Protein 6GKW (pdb70)

Nearest PDB structures (foldseek):
  6gkw-assembly1_A  TM=1.003E+00  e=3.817E-73  Clostridioides difficile 630
  8v3z-assembly1_P  TM=8.500E-01  e=8.930E-53  Clostridioides difficile
  8v40-assembly1_F  TM=8.819E-01  e=2.150E-49  Clostridioides difficile
  3lml-assembly1_A  TM=7.662E-01  e=1.772E-20  Listeria innocua
  3hxl-assembly1_A  TM=7.916E-01  e=9.534E-19  Desulfitobacterium hafniense Y51

Organism: Clostridioides difficile (strain 630) (NCBI:txid272563)

B-factor: mean 56.47, std 21.88, range [20.28, 191.67]

Secondary structure (DSSP, 8-state):
--HHHHHHHHHHHHHHHHHHHS-EE--EE-SSS-EEEEESSGGGS-TTS-HHHHHHHHHH---SS--SEEEEEEE-TT--HHHHHHHHTTS--SEE-----HHHHHHHHHHHHHIIIII----EEEEES----STTEEEE---SEEETTEEE-HHHHHHHHHHHHHTS-TT---TT-B-TTEEE----HHHHHHHHHTTEE-EEEETTEEEES--B-S-----SSS----BHHHHHHHHHHHHHHHHHIIIIITTTS---HHHHHHHHHHHHHHHHHHHHTTSB-S--EEEE-HHHHHHHHHHTT------HHHHHHS--TT--EEEEEE-BTT---EEEEEE-

Structure (mmCIF, N/CA/C/O backbone):
data_6GKW
#
_entry.id   6GKW
#
_cell.length_a   75.935
_cell.length_b   47.878
_cell.length_c   112.500
_cell.angle_alpha   90.000
_cell.angle_beta   92.250
_cell.angle_gamma   90.000
#
_symmetry.space_group_name_H-M   'C 1 2 1'
#
loop_
_entity.id
_entity.type
_entity.pdbx_description
1 polymer 'Putative phage XkdK-like protein'
2 water water
#
loop_
_atom_site.group_PDB
_atom_site.id
_atom_site.type_symbol
_atom_site.label_atom_id
_atom_site.label_alt_id
_atom_site.label_comp_id
_atom_site.label_asym_id
_atom_site.label_entity_id
_atom_site.label_seq_id
_atom_site.pdbx_PDB_ins_code
_atom_site.Cartn_x
_atom_site.Cartn_y
_atom_site.Cartn_z
_atom_site.occupancy
_atom_site.B_iso_or_equiv
_atom_site.auth_seq_id
_atom_site.auth_comp_id
_atom_site.auth_asym_id
_atom_site.auth_atom_id
_atom_site.pdbx_PDB_model_num
ATOM 1 N N . GLY A 1 6 ? 31.771 4.085 8.480 1.00 60.73 4 GLY A N 1
ATOM 2 C CA . GLY A 1 6 ? 30.846 5.190 8.646 1.00 55.20 4 GLY A CA 1
ATOM 3 C C . GLY A 1 6 ? 30.803 5.727 10.062 1.00 51.74 4 GLY A C 1
ATOM 4 O O . GLY A 1 6 ? 31.642 6.539 10.453 1.00 56.13 4 GLY A O 1
ATOM 7 N N . LEU A 1 7 ? 29.813 5.270 10.827 1.00 44.43 5 LEU A N 1
ATOM 8 C CA . LEU A 1 7 ? 29.637 5.650 12.229 1.00 42.45 5 LEU A CA 1
ATOM 9 C C . LEU A 1 7 ? 29.577 4.371 13.052 1.00 42.42 5 LEU A C 1
ATOM 10 O O . LEU A 1 7 ? 28.494 3.928 13.459 1.00 38.94 5 LEU A O 1
ATOM 26 N N . PRO A 1 8 ? 30.729 3.749 13.318 1.00 43.42 6 PRO A N 1
ATOM 27 C CA . PRO A 1 8 ? 30.698 2.423 13.966 1.00 43.76 6 PRO A CA 1
ATOM 28 C C . PRO A 1 8 ? 30.014 2.412 15.323 1.00 42.12 6 PRO A C 1
ATOM 29 O O . PRO A 1 8 ? 29.232 1.493 15.606 1.00 42.34 6 PRO A O 1
ATOM 40 N N . SER A 1 9 ? 30.288 3.404 16.177 1.00 42.02 7 SER A N 1
ATOM 41 C CA . SER A 1 9 ? 29.705 3.410 17.515 1.00 45.14 7 SER A CA 1
ATOM 42 C C . SER A 1 9 ? 28.185 3.482 17.466 1.00 40.23 7 SER A C 1
ATOM 43 O O . SER A 1 9 ? 27.505 2.921 18.333 1.00 36.76 7 SER A O 1
ATOM 51 N N . ILE A 1 10 ? 27.633 4.169 16.470 1.00 35.72 8 ILE A N 1
ATOM 52 C CA . ILE A 1 10 ? 26.185 4.277 16.367 1.00 34.19 8 ILE A CA 1
ATOM 53 C C . ILE A 1 10 ? 25.584 2.979 15.844 1.00 29.46 8 ILE A C 1
ATOM 54 O O . ILE A 1 10 ? 24.534 2.537 16.322 1.00 26.40 8 ILE A O 1
ATOM 70 N N . ASN A 1 11 ? 26.244 2.327 14.884 1.00 30.62 9 ASN A N 1
ATOM 71 C CA . ASN A 1 11 ? 25.735 1.052 14.390 1.00 33.05 9 ASN A CA 1
ATOM 72 C C . ASN A 1 11 ? 25.744 -0.010 15.481 1.00 30.50 9 ASN A C 1
ATOM 73 O O . ASN A 1 11 ? 24.823 -0.831 15.565 1.00 29.25 9 ASN A O 1
ATOM 84 N N . ILE A 1 12 ? 26.788 -0.030 16.311 1.00 32.44 10 ILE A N 1
ATOM 85 C CA . ILE A 1 12 ? 26.827 -0.986 17.413 1.00 34.82 10 ILE A CA 1
ATOM 86 C C . ILE A 1 12 ? 25.641 -0.761 18.341 1.00 34.29 10 ILE A C 1
ATOM 87 O O . ILE A 1 12 ? 24.956 -1.709 18.740 1.00 37.94 10 ILE A O 1
ATOM 103 N N . SER A 1 13 ? 25.364 0.499 18.680 1.00 32.51 11 SER A N 1
ATOM 104 C CA . SER A 1 13 ? 24.287 0.783 19.621 1.00 35.59 11 SER A CA 1
ATOM 105 C C . SER A 1 13 ? 22.930 0.388 19.053 1.00 32.87 11 SER A C 1
ATOM 106 O O . SER A 1 13 ? 22.108 -0.203 19.764 1.00 30.30 11 SER A O 1
ATOM 114 N N . PHE A 1 14 ? 22.671 0.698 17.776 1.00 29.09 12 PHE A N 1
ATOM 115 C CA . PHE A 1 14 ? 21.394 0.314 17.177 1.00 32.06 12 PHE A CA 1
ATOM 116 C C . PHE A 1 14 ? 21.271 -1.203 17.075 1.00 35.36 12 PHE A C 1
ATOM 117 O O . PHE A 1 14 ? 20.180 -1.757 17.256 1.00 33.20 12 PHE A O 1
ATOM 134 N N . LYS A 1 15 ? 22.380 -1.895 16.794 1.00 35.66 13 LYS A N 1
ATOM 135 C CA . LYS A 1 15 ? 22.344 -3.353 16.722 1.00 40.83 13 LYS A CA 1
ATOM 136 C C . LYS A 1 15 ? 21.961 -3.962 18.065 1.00 44.92 13 LYS A C 1
ATOM 137 O O . LYS A 1 15 ? 21.206 -4.941 18.118 1.00 47.54 13 LYS A O 1
ATOM 156 N N . GLU A 1 16 ? 22.478 -3.403 19.162 1.00 45.87 14 GLU A N 1
ATOM 157 C CA . GLU A 1 16 ? 22.124 -3.906 20.485 1.00 44.80 14 GLU A CA 1
ATOM 158 C C . GLU A 1 16 ? 20.638 -3.710 20.762 1.00 40.24 14 GLU A C 1
ATOM 159 O O . GLU A 1 16 ? 19.950 -4.630 21.219 1.00 40.80 14 GLU A O 1
ATOM 171 N N . LEU A 1 17 ? 20.125 -2.508 20.487 1.00 33.48 15 LEU A N 1
ATOM 172 C CA . LEU A 1 17 ? 18.735 -2.201 20.805 1.00 34.11 15 LEU A CA 1
ATOM 173 C C . LEU A 1 17 ? 17.774 -3.047 19.980 1.00 37.06 15 LEU A C 1
ATOM 174 O O . LEU A 1 17 ? 16.761 -3.528 20.501 1.00 32.52 15 LEU A O 1
ATOM 190 N N . ALA A 1 18 ? 18.067 -3.233 18.690 1.00 39.78 16 ALA A N 1
ATOM 191 C CA . ALA A 1 18 ? 17.225 -4.088 17.863 1.00 41.39 16 ALA A CA 1
ATOM 192 C C . ALA A 1 18 ? 17.164 -5.505 18.416 1.00 42.88 16 ALA A C 1
ATOM 193 O O . ALA A 1 18 ? 16.124 -6.167 18.317 1.00 45.14 16 ALA A O 1
ATOM 200 N N . THR A 1 19 ? 18.260 -5.984 19.010 1.00 43.58 17 THR A N 1
ATOM 201 C CA . THR A 1 19 ? 18.302 -7.343 19.534 1.00 44.28 17 THR A CA 1
ATOM 202 C C . THR A 1 19 ? 17.410 -7.528 20.753 1.00 43.54 17 THR A C 1
ATOM 203 O O . THR A 1 19 ? 17.070 -8.668 21.087 1.00 46.26 17 THR A O 1
ATOM 214 N N . THR A 1 20 ? 17.010 -6.442 21.411 1.00 40.14 18 THR A N 1
ATOM 215 C CA . THR A 1 20 ? 16.251 -6.530 22.648 1.00 42.51 18 THR A CA 1
ATOM 216 C C . THR A 1 20 ? 14.892 -5.851 22.577 1.00 39.32 18 THR A C 1
ATOM 217 O O . THR A 1 20 ? 14.145 -5.888 23.564 1.00 40.15 18 THR A O 1
ATOM 228 N N . VAL A 1 21 ? 14.553 -5.225 21.451 1.00 35.57 19 VAL A N 1
ATOM 229 C CA . VAL A 1 21 ? 13.305 -4.474 21.375 1.00 34.45 19 VAL A CA 1
ATOM 230 C C . VAL A 1 21 ? 12.118 -5.392 21.641 1.00 32.60 19 VAL A C 1
ATOM 231 O O . VAL A 1 21 ? 11.147 -5.000 22.300 1.00 32.16 19 VAL A O 1
ATOM 244 N N . LYS A 1 22 ? 12.174 -6.627 21.139 1.00 32.19 20 LYS A N 1
ATOM 245 C CA . LYS A 1 22 ? 11.080 -7.560 21.377 1.00 39.85 20 LYS A CA 1
ATOM 246 C C . LYS A 1 22 ? 10.924 -7.838 22.866 1.00 39.07 20 LYS A C 1
ATOM 247 O O . LYS A 1 22 ? 9.822 -7.739 23.419 1.00 38.49 20 LYS A O 1
ATOM 266 N N . GLU A 1 23 ? 12.024 -8.187 23.535 1.00 40.82 21 GLU A N 1
ATOM 267 C CA . GLU A 1 23 ? 11.970 -8.454 24.967 1.00 40.02 21 GLU A CA 1
ATOM 268 C C . GLU A 1 23 ? 11.505 -7.224 25.737 1.00 38.41 21 GLU A C 1
ATOM 269 O O . GLU A 1 23 ? 10.623 -7.314 26.596 1.00 37.66 21 GLU A O 1
ATOM 273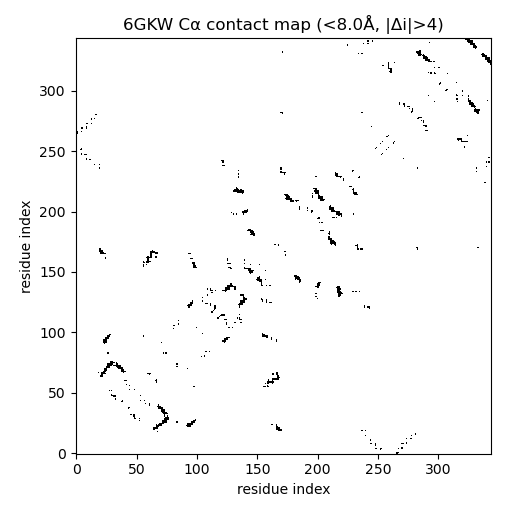 N N . ARG A 1 24 ? 12.085 -6.058 25.438 1.00 35.46 22 ARG A N 1
ATOM 274 C CA . ARG A 1 24 ? 11.725 -4.852 26.175 1.00 37.36 22 ARG A CA 1
ATOM 275 C C . ARG A 1 24 ? 10.270 -4.470 25.946 1.00 41.16 22 ARG A C 1
ATOM 276 O O . ARG A 1 24 ? 9.634 -3.889 26.835 1.00 45.41 22 ARG A O 1
ATOM 297 N N . SER A 1 25 ? 9.723 -4.792 24.771 1.00 40.45 23 SER A N 1
ATOM 298 C CA A SER A 1 25 ? 8.329 -4.457 24.495 0.51 45.78 23 SER A CA 1
ATOM 299 C CA B SER A 1 25 ? 8.329 -4.460 24.494 0.49 45.83 23 SER A CA 1
ATOM 300 C C . SER A 1 25 ? 7.383 -5.391 25.240 1.00 49.08 23 SER A C 1
ATOM 301 O O . SER A 1 25 ? 6.319 -4.965 25.706 1.00 61.74 23 SER A O 1
ATOM 314 N N . ALA A 1 26 ? 7.751 -6.668 25.366 1.00 44.58 24 ALA A N 1
ATOM 315 C CA . ALA A 1 26 ? 6.876 -7.632 26.024 1.00 42.11 24 ALA A CA 1
ATOM 316 C C . ALA A 1 26 ? 6.813 -7.441 27.535 1.00 42.19 24 ALA A C 1
ATOM 317 O O . ALA A 1 26 ? 5.879 -7.956 28.166 1.00 44.49 24 ALA A O 1
ATOM 324 N N . ARG A 1 27 ? 7.771 -6.709 28.124 1.00 43.85 25 ARG A N 1
ATOM 325 C CA . ARG A 1 27 ? 7.846 -6.584 29.581 1.00 48.82 25 ARG A CA 1
ATOM 326 C C . ARG A 1 27 ? 8.355 -5.183 29.917 1.00 45.59 25 ARG A C 1
ATOM 327 O O . ARG A 1 27 ? 9.568 -4.949 29.927 1.00 48.29 25 ARG A O 1
ATOM 348 N N . GLY A 1 28 ? 7.429 -4.275 30.228 1.00 44.29 26 GLY A N 1
ATOM 349 C CA . GLY A 1 28 ? 7.774 -2.893 30.477 1.00 40.28 26 GLY A CA 1
ATOM 350 C C . GLY A 1 28 ? 8.126 -2.618 31.927 1.00 41.58 26 GLY A C 1
ATOM 351 O O . GLY A 1 28 ? 8.093 -3.494 32.790 1.00 42.79 26 GLY A O 1
ATOM 355 N N . ILE A 1 29 ? 8.464 -1.355 32.186 1.00 45.02 27 ILE A N 1
ATOM 356 C CA . ILE A 1 29 ? 8.864 -0.895 33.511 1.00 45.64 27 ILE A CA 1
ATOM 357 C C . ILE A 1 29 ? 7.802 0.062 34.031 1.00 45.66 27 ILE A C 1
ATOM 358 O O . ILE A 1 29 ? 7.294 0.908 33.286 1.00 44.16 27 ILE A O 1
ATOM 374 N N . ILE A 1 30 ? 7.481 -0.065 35.315 1.00 47.36 28 ILE A N 1
ATOM 375 C CA . ILE A 1 30 ? 6.425 0.712 35.950 1.00 46.60 28 ILE A CA 1
ATOM 376 C C . ILE A 1 30 ? 7.027 1.512 37.093 1.00 51.71 28 ILE A C 1
ATOM 377 O O . ILE A 1 30 ? 7.723 0.954 37.949 1.00 52.05 28 ILE A O 1
ATOM 393 N N . ALA A 1 31 ? 6.759 2.813 37.105 1.00 52.69 29 ALA A N 1
ATOM 394 C CA . ALA A 1 31 ? 7.077 3.670 38.238 1.00 53.88 29 ALA A CA 1
ATOM 395 C C . ALA A 1 31 ? 5.829 3.803 39.100 1.00 57.78 29 ALA A C 1
ATOM 396 O O . ALA A 1 31 ? 4.734 4.043 38.583 1.00 56.99 29 ALA A O 1
ATOM 420 N N . VAL A 1 33 ? 4.522 5.659 42.685 1.00 60.21 31 VAL A N 1
ATOM 421 C CA . VAL A 1 33 ? 4.702 6.536 43.835 1.00 63.78 31 VAL A CA 1
ATOM 422 C C . VAL A 1 33 ? 3.757 6.076 44.935 1.00 63.73 31 VAL A C 1
ATOM 423 O O . VAL A 1 33 ? 2.553 5.906 44.702 1.00 63.18 31 VAL A O 1
ATOM 436 N N . LEU A 1 34 ? 4.303 5.861 46.130 1.00 68.07 32 LEU A N 1
ATOM 437 C CA . LEU A 1 34 ? 3.528 5.383 47.265 1.00 69.04 32 LEU A CA 1
ATOM 438 C C . LEU A 1 34 ? 3.729 6.305 48.458 1.00 79.43 32 LEU A C 1
ATOM 439 O O . LEU A 1 34 ? 4.828 6.822 48.678 1.00 72.97 32 LEU A O 1
ATOM 455 N N . LYS A 1 35 ? 2.659 6.503 49.226 1.00 86.60 33 LYS A N 1
ATOM 456 C CA . LYS A 1 35 ? 2.720 7.244 50.480 1.00 101.24 33 LYS A CA 1
ATOM 457 C C . LYS A 1 35 ? 2.922 6.257 51.623 1.00 127.31 33 LYS A C 1
ATOM 458 O O . LYS A 1 35 ? 2.126 5.326 51.794 1.00 124.49 33 LYS A O 1
ATOM 477 N N . ASP A 1 36 ? 3.979 6.459 52.403 1.00 112.17 34 ASP A N 1
ATOM 478 C CA . ASP A 1 36 ? 4.277 5.569 53.515 1.00 104.35 34 ASP A CA 1
ATOM 479 C C . ASP A 1 36 ? 5.265 6.265 54.438 1.00 121.26 34 ASP A C 1
ATOM 480 O O . ASP A 1 36 ? 5.849 7.295 54.095 1.00 103.71 34 ASP A O 1
ATOM 489 N N . ALA A 1 37 ? 5.439 5.684 55.625 1.00 159.72 35 ALA A N 1
ATOM 490 C CA . ALA A 1 37 ? 6.339 6.230 56.630 1.00 130.18 35 ALA A CA 1
ATOM 491 C C . ALA A 1 37 ? 7.675 5.505 56.693 1.00 109.32 35 ALA A C 1
ATOM 492 O O . ALA A 1 37 ? 8.599 6.002 57.348 1.00 109.26 35 ALA A O 1
ATOM 499 N N . LYS A 1 38 ? 7.801 4.357 56.032 1.00 98.89 36 LYS A N 1
ATOM 500 C CA . LYS A 1 38 ? 9.021 3.565 56.053 1.00 92.96 36 LYS A CA 1
ATOM 501 C C . LYS A 1 38 ? 9.450 3.250 54.627 1.00 90.47 36 LYS A C 1
ATOM 502 O O . LYS A 1 38 ? 8.700 3.449 53.668 1.00 86.33 36 LYS A O 1
ATOM 506 N N . ALA A 1 39 ? 10.678 2.747 54.498 1.00 90.09 37 ALA A N 1
ATOM 507 C CA . ALA A 1 39 ? 11.243 2.379 53.200 1.00 88.08 37 ALA A CA 1
ATOM 508 C C . ALA A 1 39 ? 11.172 3.546 52.220 1.00 86.34 37 ALA A C 1
ATOM 509 O O . ALA A 1 39 ? 10.847 3.381 51.043 1.00 82.18 37 ALA A O 1
ATOM 516 N N . LEU A 1 40 ? 11.483 4.741 52.714 1.00 86.60 38 LEU A N 1
ATOM 517 C CA . LEU A 1 40 ? 11.440 5.936 51.887 1.00 84.17 38 LEU A CA 1
ATOM 518 C C . LEU A 1 40 ? 12.442 5.831 50.741 1.00 81.88 38 LEU A C 1
ATOM 519 O O . LEU A 1 40 ? 13.382 5.033 50.767 1.00 82.31 38 LEU A O 1
ATOM 535 N N . GLY A 1 41 ? 12.223 6.651 49.722 1.00 79.01 39 GLY A N 1
ATOM 536 C CA . GLY A 1 41 ? 13.105 6.683 48.576 1.00 76.76 39 GLY A CA 1
ATOM 537 C C . GLY A 1 41 ? 12.712 5.684 47.507 1.00 73.81 39 GLY A C 1
ATOM 538 O O . GLY A 1 41 ? 11.568 5.227 47.410 1.00 73.61 39 GLY A O 1
ATOM 542 N N . LEU A 1 42 ? 13.702 5.333 46.690 1.00 72.93 40 LEU A N 1
ATOM 543 C CA . LEU A 1 42 ? 13.496 4.442 45.555 1.00 70.55 40 LEU A CA 1
ATOM 544 C C . LEU A 1 42 ? 13.706 2.994 45.973 1.00 71.35 40 LEU A C 1
ATOM 545 O O . LEU A 1 42 ? 14.678 2.675 46.667 1.00 72.99 40 LEU A O 1
ATOM 561 N N . ASN A 1 43 ? 12.800 2.123 45.531 1.00 68.70 41 ASN A N 1
ATOM 562 C CA . ASN A 1 43 ? 12.905 0.686 45.758 1.00 69.56 41 ASN A CA 1
ATOM 563 C C . ASN A 1 43 ? 12.701 -0.023 44.428 1.00 69.42 41 ASN A C 1
ATOM 564 O O . ASN A 1 43 ? 11.579 -0.066 43.912 1.00 67.72 41 ASN A O 1
ATOM 575 N N . GLU A 1 44 ? 13.778 -0.568 43.869 1.00 69.51 42 GLU A N 1
ATOM 576 C CA . GLU A 1 44 ? 13.648 -1.397 42.679 1.00 69.83 42 GLU A CA 1
ATOM 577 C C . GLU A 1 44 ? 13.070 -2.751 43.066 1.00 71.20 42 GLU A C 1
ATOM 578 O O . GLU A 1 44 ? 13.558 -3.406 43.992 1.00 72.90 42 GLU A O 1
ATOM 590 N N . ILE A 1 45 ? 12.025 -3.171 42.360 1.00 62.80 43 ILE A N 1
ATOM 591 C CA . ILE A 1 45 ? 11.306 -4.400 42.674 1.00 63.69 43 ILE A CA 1
ATOM 592 C C . ILE A 1 45 ? 11.155 -5.191 41.382 1.00 68.42 43 ILE A C 1
ATOM 593 O O . ILE A 1 45 ? 10.377 -4.806 40.500 1.00 63.62 43 ILE A O 1
ATOM 609 N N . HIS A 1 46 ? 11.909 -6.283 41.262 1.00 73.20 44 HIS A N 1
ATOM 610 C CA . HIS A 1 46 ? 11.749 -7.206 40.149 1.00 76.72 44 HIS A CA 1
ATOM 611 C C . HIS A 1 46 ? 10.831 -8.372 40.489 1.00 80.65 44 HIS A C 1
ATOM 612 O O . HIS A 1 46 ? 10.317 -9.028 39.576 1.00 78.40 44 HIS A O 1
ATOM 626 N N . GLU A 1 47 ? 10.614 -8.641 41.776 1.00 86.94 45 GLU A N 1
ATOM 627 C CA . GLU A 1 47 ? 9.815 -9.778 42.205 1.00 91.21 45 GLU A CA 1
ATOM 628 C C . GLU A 1 47 ? 9.149 -9.449 43.534 1.00 88.09 45 GLU A C 1
ATOM 629 O O . GLU A 1 47 ? 9.440 -8.430 44.164 1.00 93.52 45 GLU A O 1
ATOM 641 N N . LYS A 1 48 ? 8.247 -10.339 43.959 1.00 79.96 46 LYS A N 1
ATOM 642 C CA . LYS A 1 48 ? 7.573 -10.152 45.238 1.00 77.22 46 LYS A CA 1
ATOM 643 C C . LYS A 1 48 ? 8.556 -10.196 46.399 1.00 80.85 46 LYS A C 1
ATOM 644 O O . LYS A 1 48 ? 8.314 -9.576 47.442 1.00 79.00 46 LYS A O 1
ATOM 648 N N . GLU A 1 49 ? 9.666 -10.920 46.242 1.00 86.50 47 GLU A N 1
ATOM 649 C CA . GLU A 1 49 ? 10.633 -11.046 47.324 1.00 92.52 47 GLU A CA 1
ATOM 650 C C . GLU A 1 49 ? 11.410 -9.758 47.560 1.00 92.02 47 GLU A C 1
ATOM 651 O O . GLU A 1 49 ? 11.905 -9.543 48.672 1.00 96.66 47 GLU A O 1
ATOM 663 N N . ASP A 1 50 ? 11.526 -8.900 46.546 1.00 85.27 48 ASP A N 1
ATOM 664 C CA . ASP A 1 50 ? 12.224 -7.629 46.692 1.00 80.58 48 ASP A CA 1
ATOM 665 C C . ASP A 1 50 ? 11.390 -6.575 47.413 1.00 76.18 48 ASP A C 1
ATOM 666 O O . ASP A 1 50 ? 11.880 -5.459 47.624 1.00 76.48 48 ASP A O 1
ATOM 675 N N . ILE A 1 51 ? 10.157 -6.891 47.793 1.00 75.67 49 ILE A N 1
ATOM 676 C CA . ILE A 1 51 ? 9.271 -5.921 48.434 1.00 76.31 49 ILE A CA 1
ATOM 677 C C . ILE A 1 51 ? 9.721 -5.696 49.872 1.00 82.20 49 ILE A C 1
ATOM 678 O O . ILE A 1 51 ? 9.785 -6.657 50.654 1.00 83.06 49 ILE A O 1
ATOM 694 N N . PRO A 1 52 ? 10.045 -4.465 50.269 1.00 87.62 50 PRO A N 1
ATOM 695 C CA . PRO A 1 52 ? 10.360 -4.216 51.684 1.00 92.58 50 PRO A CA 1
ATOM 696 C C . PRO A 1 52 ? 9.181 -4.576 52.577 1.00 92.94 50 PRO A C 1
ATOM 697 O O . PRO A 1 52 ? 8.040 -4.187 52.317 1.00 89.88 50 PRO A O 1
ATOM 708 N N . VAL A 1 53 ? 9.465 -5.332 53.641 1.00 93.92 51 VAL A N 1
ATOM 709 C CA . VAL A 1 53 ? 8.425 -5.741 54.577 1.00 92.37 51 VAL A CA 1
ATOM 710 C C . VAL A 1 53 ? 7.943 -4.593 55.449 1.00 93.86 51 VAL A C 1
ATOM 711 O O . VAL A 1 53 ? 6.940 -4.738 56.156 1.00 92.73 51 VAL A O 1
ATOM 724 N N . ASP A 1 54 ? 8.625 -3.448 55.407 1.00 95.91 52 ASP A N 1
ATOM 725 C CA . ASP A 1 54 ? 8.278 -2.323 56.263 1.00 98.93 52 ASP A CA 1
ATOM 726 C C . ASP A 1 54 ? 7.075 -1.541 55.753 1.00 95.20 52 ASP A C 1
ATOM 727 O O . ASP A 1 54 ? 6.491 -0.765 56.517 1.00 95.08 52 ASP A O 1
ATOM 736 N N . LEU A 1 55 ? 6.690 -1.726 54.494 1.00 89.28 53 LEU A N 1
ATOM 737 C CA . LEU A 1 55 ? 5.553 -1.005 53.943 1.00 85.62 53 LEU A CA 1
ATOM 738 C C . LEU A 1 55 ? 4.242 -1.581 54.467 1.00 86.66 53 LEU A C 1
ATOM 739 O O . LEU A 1 55 ? 4.147 -2.764 54.808 1.00 87.73 53 LEU A O 1
ATOM 755 N N . SER A 1 56 ? 3.221 -0.729 54.525 1.00 86.51 54 SER A N 1
ATOM 756 C CA . SER A 1 56 ? 1.905 -1.172 54.963 1.00 87.53 54 SER A CA 1
ATOM 757 C C . SER A 1 56 ? 1.399 -2.295 54.065 1.00 85.46 54 SER A C 1
ATOM 758 O O . SER A 1 56 ? 1.734 -2.373 52.880 1.00 82.59 54 SER A O 1
ATOM 766 N N . ALA A 1 57 ? 0.578 -3.175 54.646 1.00 87.10 55 ALA A N 1
ATOM 767 C CA . ALA A 1 57 ? -0.041 -4.238 53.863 1.00 85.69 55 ALA A CA 1
ATOM 768 C C . ALA A 1 57 ? -0.815 -3.674 52.680 1.00 82.90 55 ALA A C 1
ATOM 769 O O . ALA A 1 57 ? -0.891 -4.314 51.625 1.00 80.48 55 ALA A O 1
ATOM 776 N N . GLU A 1 58 ? -1.397 -2.484 52.836 1.00 82.85 56 GLU A N 1
ATOM 777 C CA . GLU A 1 58 ? -2.080 -1.831 51.725 1.00 80.99 56 GLU A CA 1
ATOM 778 C C . GLU A 1 58 ? -1.124 -1.594 50.564 1.00 79.64 56 GLU A C 1
ATOM 779 O O . GLU A 1 58 ? -1.397 -1.993 49.427 1.00 74.85 56 GLU A O 1
ATOM 791 N N . ASN A 1 59 ? 0.007 -0.939 50.836 1.00 77.56 57 ASN A N 1
ATOM 792 C CA . ASN A 1 59 ? 0.975 -0.660 49.780 1.00 74.94 57 ASN A CA 1
ATOM 793 C C . ASN A 1 59 ? 1.537 -1.953 49.199 1.00 75.26 57 ASN A C 1
ATOM 794 O O . ASN A 1 59 ? 1.808 -2.039 47.996 1.00 71.16 57 ASN A O 1
ATOM 805 N N . LYS A 1 60 ? 1.724 -2.974 50.039 1.00 76.08 58 LYS A N 1
ATOM 806 C CA . LYS A 1 60 ? 2.191 -4.261 49.532 1.00 75.42 58 LYS A CA 1
ATOM 807 C C . LYS A 1 60 ? 1.194 -4.866 48.552 1.00 74.32 58 LYS A C 1
ATOM 808 O O . LYS A 1 60 ? 1.590 -5.573 47.619 1.00 71.88 58 LYS A O 1
ATOM 812 N N . GLU A 1 61 ? -0.100 -4.599 48.740 1.00 75.68 59 GLU A N 1
ATOM 813 C CA . GLU A 1 61 ? -1.100 -5.133 47.824 1.00 77.31 59 GLU A CA 1
ATOM 814 C C . GLU A 1 61 ? -1.039 -4.438 46.470 1.00 71.68 59 GLU A C 1
ATOM 815 O O . GLU A 1 61 ? -1.162 -5.091 45.428 1.00 69.70 59 GLU A O 1
ATOM 827 N N . TYR A 1 62 ? -0.866 -3.114 46.465 1.00 68.61 60 TYR A N 1
ATOM 828 C CA . TYR A 1 62 ? -0.729 -2.397 45.203 1.00 67.05 60 TYR A CA 1
ATOM 829 C C . TYR A 1 62 ? 0.468 -2.911 44.415 1.00 65.15 60 TYR A C 1
ATOM 830 O O . TYR A 1 62 ? 0.382 -3.110 43.198 1.00 61.56 60 TYR A O 1
ATOM 848 N N . ILE A 1 63 ? 1.595 -3.136 45.095 1.00 67.40 61 ILE A N 1
ATOM 849 C CA . ILE A 1 63 ? 2.781 -3.653 44.419 1.00 64.08 61 ILE A CA 1
ATOM 850 C C . ILE A 1 63 ? 2.486 -5.012 43.797 1.00 67.09 61 ILE A C 1
ATOM 851 O O . ILE A 1 63 ? 2.854 -5.277 42.647 1.00 61.42 61 ILE A O 1
ATOM 867 N N . ASN A 1 64 ? 1.807 -5.889 44.540 1.00 64.35 62 ASN A N 1
ATOM 868 C CA . ASN A 1 64 ? 1.498 -7.217 44.020 1.00 66.51 62 ASN A CA 1
ATOM 869 C C . ASN A 1 64 ? 0.504 -7.144 42.866 1.00 62.50 62 ASN A C 1
ATOM 870 O O . ASN A 1 64 ? 0.601 -7.924 41.911 1.00 62.33 62 ASN A O 1
ATOM 881 N N . LEU A 1 65 ? -0.457 -6.219 42.932 1.00 60.18 63 LEU A N 1
ATOM 882 C CA . LEU A 1 65 ? -1.374 -6.041 41.812 1.00 56.49 63 LEU A CA 1
ATOM 883 C C . LEU A 1 65 ? -0.611 -5.768 40.520 1.00 52.25 63 LEU A C 1
ATOM 884 O O . LEU A 1 65 ? -0.977 -6.275 39.454 1.00 47.94 63 LEU A O 1
ATOM 900 N N . ALA A 1 66 ? 0.460 -4.976 40.596 1.00 51.80 64 ALA A N 1
ATOM 901 C CA . ALA A 1 66 ? 1.208 -4.631 39.392 1.00 50.07 64 ALA A CA 1
ATOM 902 C C . ALA A 1 66 ? 1.971 -5.827 38.839 1.00 50.16 64 ALA A C 1
ATOM 903 O O . ALA A 1 66 ? 2.176 -5.918 37.625 1.00 49.82 64 ALA A O 1
ATOM 910 N N . LEU A 1 67 ? 2.388 -6.753 39.702 1.00 50.62 65 LEU A N 1
ATOM 911 C CA . LEU A 1 67 ? 3.214 -7.874 39.272 1.00 52.55 65 LEU A CA 1
ATOM 912 C C . LEU A 1 67 ? 2.433 -8.949 38.527 1.00 52.84 65 LEU A C 1
ATOM 913 O O . LEU A 1 67 ? 3.052 -9.843 37.939 1.00 53.95 65 LEU A O 1
ATOM 946 N N . GLY A 1 69 ? 0.660 -8.671 35.771 1.00 44.93 67 GLY A N 1
ATOM 947 C CA . GLY A 1 69 ? 0.913 -8.538 34.352 1.00 44.15 67 GLY A CA 1
ATOM 948 C C . GLY A 1 69 ? -0.255 -9.019 33.506 1.00 40.33 67 GLY A C 1
ATOM 949 O O . GLY A 1 69 ? -1.427 -8.911 33.883 1.00 35.49 67 GLY A O 1
ATOM 953 N N . ASN A 1 70 ? 0.077 -9.563 32.333 1.00 42.85 68 ASN A N 1
ATOM 954 C CA . ASN A 1 70 ? -0.911 -10.104 31.403 1.00 44.23 68 ASN A CA 1
ATOM 955 C C . ASN A 1 70 ? -0.344 -11.367 30.760 1.00 43.39 68 ASN A C 1
ATOM 956 O O . ASN A 1 70 ? -0.385 -12.447 31.360 1.00 41.38 68 ASN A O 1
ATOM 967 N N . VAL A 1 71 ? 0.192 -11.245 29.543 1.00 43.98 69 VAL A N 1
ATOM 968 C CA . VAL A 1 71 ? 0.921 -12.358 28.942 1.00 45.80 69 VAL A CA 1
ATOM 969 C C . VAL A 1 71 ? 2.209 -12.619 29.713 1.00 47.30 69 VAL A C 1
ATOM 970 O O . VAL A 1 71 ? 2.557 -13.770 30.004 1.00 47.24 69 VAL A O 1
ATOM 983 N N . ASN A 1 72 ? 2.934 -11.560 30.050 1.00 49.62 70 ASN A N 1
ATOM 984 C CA . ASN A 1 72 ? 4.128 -11.622 30.875 1.00 54.03 70 ASN A CA 1
ATOM 985 C C . ASN A 1 72 ? 3.948 -10.694 32.072 1.00 52.40 70 ASN A C 1
ATOM 986 O O . ASN A 1 72 ? 2.967 -9.953 32.171 1.00 50.42 70 ASN A O 1
ATOM 997 N N . THR A 1 73 ? 4.902 -10.743 32.988 1.00 53.09 71 THR A N 1
ATOM 998 C CA . THR A 1 73 ? 4.910 -9.831 34.121 1.00 54.12 71 THR A CA 1
ATOM 999 C C . THR A 1 73 ? 5.729 -8.591 33.792 1.00 50.97 71 THR A C 1
ATOM 1000 O O . THR A 1 73 ? 6.578 -8.615 32.894 1.00 48.92 71 THR A O 1
ATOM 1011 N N . PRO A 1 74 ? 5.496 -7.482 34.495 1.00 51.11 72 PRO A N 1
ATOM 1012 C CA . PRO A 1 74 ? 6.341 -6.299 34.282 1.00 52.60 72 PRO A CA 1
ATOM 1013 C C . PRO A 1 74 ? 7.802 -6.630 34.539 1.00 58.36 72 PRO A C 1
ATOM 1014 O O . PRO A 1 74 ? 8.141 -7.315 35.507 1.00 58.70 72 PRO A O 1
ATOM 1025 N N . ASN A 1 75 ? 8.674 -6.138 33.658 1.00 60.69 73 ASN A N 1
ATOM 1026 C CA . ASN A 1 75 ? 10.099 -6.397 33.824 1.00 63.75 73 ASN A CA 1
ATOM 1027 C C . ASN A 1 75 ? 10.589 -5.913 35.183 1.00 64.34 73 ASN A C 1
ATOM 1028 O O . ASN A 1 75 ? 11.325 -6.626 35.876 1.00 68.86 73 ASN A O 1
ATOM 1039 N N . LYS A 1 76 ? 10.178 -4.715 35.589 1.00 60.88 74 LYS A N 1
ATOM 1040 C CA . LYS A 1 76 ? 10.696 -4.104 36.803 1.00 63.01 74 LYS A CA 1
ATOM 1041 C C . LYS A 1 76 ? 9.708 -3.062 37.299 1.00 57.39 74 LYS A C 1
ATOM 1042 O O . LYS A 1 76 ? 8.934 -2.501 36.520 1.00 51.83 74 LYS A O 1
ATOM 1061 N N . LEU A 1 77 ? 9.739 -2.823 38.605 1.00 55.61 75 LEU A N 1
ATOM 1062 C CA . LEU A 1 77 ? 8.932 -1.787 39.234 1.00 51.04 75 LEU A CA 1
ATOM 1063 C C . LEU A 1 77 ? 9.853 -0.823 39.967 1.00 53.89 75 LEU A C 1
ATOM 1064 O O . LEU A 1 77 ? 10.714 -1.252 40.743 1.00 57.01 75 LEU A O 1
ATOM 1080 N N . LEU A 1 78 ? 9.683 0.472 39.708 1.00 53.61 76 LEU A N 1
ATOM 1081 C CA . LEU A 1 78 ? 10.388 1.522 40.441 1.00 58.42 76 LEU A CA 1
ATOM 1082 C C . LEU A 1 78 ? 9.404 2.097 41.456 1.00 58.76 76 LEU A C 1
ATOM 1083 O O . LEU A 1 78 ? 8.525 2.888 41.103 1.00 58.15 76 LEU A O 1
ATOM 1099 N N . VAL A 1 79 ? 9.551 1.698 42.716 1.00 62.08 77 VAL A N 1
ATOM 1100 C CA . VAL A 1 79 ? 8.641 2.105 43.782 1.00 61.90 77 VAL A CA 1
ATOM 1101 C C . VAL A 1 79 ? 9.318 3.233 44.553 1.00 65.52 77 VAL A C 1
ATOM 1102 O O . VAL A 1 79 ? 10.217 2.997 45.366 1.00 68.86 77 VAL A O 1
ATOM 1115 N N . TYR A 1 80 ? 8.880 4.465 44.305 1.00 65.16 78 TYR A N 1
ATOM 1116 C CA . TYR A 1 80 ? 9.392 5.639 45.004 1.00 69.96 78 TYR A CA 1
ATOM 1117 C C . TYR A 1 80 ? 8.434 5.964 46.145 1.00 74.18 78 TYR A C 1
ATOM 1118 O O . TYR A 1 80 ? 7.282 6.341 45.911 1.00 70.99 78 TYR A O 1
ATOM 1136 N N . VAL A 1 81 ? 8.910 5.805 47.376 1.00 76.83 79 VAL A N 1
ATOM 1137 C CA . VAL A 1 81 ? 8.113 6.057 48.571 1.00 80.93 79 VAL A CA 1
ATOM 1138 C C . VAL A 1 81 ? 8.436 7.454 49.079 1.00 84.79 79 VAL A C 1
ATOM 1139 O O . VAL A 1 81 ? 9.612 7.829 49.187 1.00 86.45 79 VAL A O 1
ATOM 1152 N N . ILE A 1 82 ? 7.397 8.225 49.387 1.00 86.11 80 ILE A N 1
ATOM 1153 C CA . ILE A 1 82 ? 7.549 9.544 49.985 1.00 90.44 80 ILE A CA 1
ATOM 1154 C C . ILE A 1 82 ? 6.663 9.613 51.219 1.00 95.45 80 ILE A C 1
ATOM 1155 O O . ILE A 1 82 ? 5.595 8.994 51.276 1.00 93.86 80 ILE A O 1
ATOM 1171 N N . GLU A 1 83 ? 7.109 10.374 52.214 1.00 100.85 81 GLU A N 1
ATOM 1172 C CA . GLU A 1 83 ? 6.312 10.557 53.417 1.00 106.07 81 GLU A CA 1
ATOM 1173 C C . GLU A 1 83 ? 4.984 11.215 53.070 1.00 111.69 81 GLU A C 1
ATOM 1174 O O . GLU A 1 83 ? 4.886 12.019 52.136 1.00 103.65 81 GLU A O 1
ATOM 1186 N N . GLY A 1 84 ? 3.947 10.862 53.826 1.00 118.64 82 GLY A N 1
ATOM 1187 C CA . GLY A 1 84 ? 2.708 11.607 53.737 1.00 125.88 82 GLY A CA 1
ATOM 1188 C C . GLY A 1 84 ? 2.993 13.077 53.944 1.00 131.78 82 GLY A C 1
ATOM 1189 O O . GLY A 1 84 ? 3.976 13.431 54.600 1.00 139.18 82 GLY A O 1
ATOM 1193 N N . GLU A 1 85 ? 2.151 13.932 53.353 1.00 127.36 83 GLU A N 1
ATOM 1194 C CA . GLU A 1 85 ? 2.312 15.390 53.351 1.00 125.83 83 GLU A CA 1
ATOM 1195 C C . GLU A 1 85 ? 3.425 15.873 52.428 1.00 120.25 83 GLU A C 1
ATOM 1196 O O . GLU A 1 85 ? 3.588 17.086 52.224 1.00 121.29 83 GLU A O 1
ATOM 1200 N N . ALA A 1 86 ? 4.193 14.940 51.862 1.00 115.59 84 ALA A N 1
ATOM 1201 C CA . ALA A 1 86 ? 5.267 15.339 50.956 1.00 111.92 84 ALA A CA 1
ATOM 1202 C C . ALA A 1 86 ? 4.699 15.856 49.635 1.00 107.13 84 ALA A C 1
ATOM 1203 O O . ALA A 1 86 ? 3.602 15.477 49.213 1.00 101.55 84 ALA A O 1
ATOM 1210 N N . ASP A 1 87 ? 5.460 16.729 48.978 1.00 107.96 85 ASP A N 1
ATOM 1211 C CA . ASP A 1 87 ? 5.033 17.309 47.711 1.00 104.73 85 ASP A CA 1
ATOM 1212 C C . ASP A 1 87 ? 5.250 16.295 46.595 1.00 94.76 85 ASP A C 1
ATOM 1213 O O . ASP A 1 87 ? 6.368 15.802 46.406 1.00 92.37 85 ASP A O 1
ATOM 1222 N N . ILE A 1 88 ? 4.181 15.980 45.859 1.00 87.64 86 ILE A N 1
ATOM 1223 C CA . ILE A 1 88 ? 4.290 15.023 44.765 1.00 81.48 86 ILE A CA 1
ATOM 1224 C C . ILE A 1 88 ? 5.346 15.467 43.765 1.00 78.30 86 ILE A C 1
ATOM 1225 O O . ILE A 1 88 ? 6.036 14.631 43.167 1.00 74.82 86 ILE A O 1
ATOM 1241 N N . GLN A 1 89 ? 5.506 16.778 43.574 1.00 80.89 87 GLN A N 1
ATOM 1242 C CA . GLN A 1 89 ? 6.463 17.268 42.589 1.00 79.41 87 GLN A CA 1
ATOM 1243 C C . GLN A 1 89 ? 7.884 16.806 42.885 1.00 79.72 87 GLN A C 1
ATOM 1244 O O . GLN A 1 89 ? 8.736 16.853 41.991 1.00 77.60 87 GLN A O 1
ATOM 1258 N N . THR A 1 90 ? 8.164 16.362 44.112 1.00 82.60 88 THR A N 1
ATOM 1259 C CA . THR A 1 90 ? 9.501 15.874 44.433 1.00 83.85 88 THR A CA 1
ATOM 1260 C C . THR A 1 90 ? 9.742 14.494 43.830 1.00 78.47 88 THR A C 1
ATOM 1261 O O . THR A 1 90 ? 10.799 14.245 43.239 1.00 76.85 88 THR A O 1
ATOM 1272 N N . ALA A 1 91 ? 8.769 13.587 43.965 1.00 78.67 89 ALA A N 1
ATOM 1273 C CA . ALA A 1 91 ? 8.896 12.272 43.348 1.00 75.33 89 ALA A CA 1
ATOM 1274 C C . ALA A 1 91 ? 8.973 12.386 41.831 1.00 69.56 89 ALA A C 1
ATOM 1275 O O . ALA A 1 91 ? 9.704 11.630 41.180 1.00 65.77 89 ALA A O 1
ATOM 1282 N N . LEU A 1 92 ? 8.219 13.322 41.250 1.00 70.55 90 LEU A N 1
ATOM 1283 C CA . LEU A 1 92 ? 8.283 13.541 39.809 1.00 67.53 90 LEU A CA 1
ATOM 1284 C C . LEU A 1 92 ? 9.647 14.086 39.402 1.00 67.48 90 LEU A C 1
ATOM 1285 O O . LEU A 1 92 ? 10.260 13.598 38.444 1.00 63.07 90 LEU A O 1
ATOM 1301 N N . ASP A 1 93 ? 10.140 15.102 40.118 1.00 69.78 91 ASP A N 1
ATOM 1302 C CA . ASP A 1 93 ? 11.481 15.613 39.854 1.00 70.63 91 ASP A CA 1
ATOM 1303 C C . ASP A 1 93 ? 12.507 14.487 39.884 1.00 69.20 91 ASP A C 1
ATOM 1304 O O . ASP A 1 93 ? 13.422 14.444 39.053 1.00 69.73 91 ASP A O 1
ATOM 1313 N N . PHE A 1 94 ? 12.366 13.559 40.833 1.00 69.77 92 PHE A N 1
ATOM 1314 C CA . PHE A 1 94 ? 13.307 12.450 40.940 1.00 68.92 92 PHE A CA 1
ATOM 1315 C C . PHE A 1 94 ? 13.234 11.537 39.722 1.00 64.11 92 PHE A C 1
ATOM 1316 O O . PHE A 1 94 ? 14.271 11.114 39.196 1.00 64.81 92 PHE A O 1
ATOM 1333 N N . LEU A 1 95 ? 12.025 11.226 39.253 1.00 62.85 93 LEU A N 1
ATOM 1334 C CA . LEU A 1 95 ? 11.880 10.259 38.172 1.00 59.65 93 LEU A CA 1
ATOM 1335 C C . LEU A 1 95 ? 12.295 10.807 36.812 1.00 59.98 93 LEU A C 1
ATOM 1336 O O . LEU A 1 95 ? 12.335 10.037 35.845 1.00 58.67 93 LEU A O 1
ATOM 1352 N N . GLU A 1 96 ? 12.604 12.101 36.704 1.00 61.24 94 GLU A N 1
ATOM 1353 C CA . GLU A 1 96 ? 12.997 12.660 35.416 1.00 62.52 94 GLU A CA 1
ATOM 1354 C C . GLU A 1 96 ? 14.310 12.078 34.910 1.00 68.19 94 GLU A C 1
ATOM 1355 O O . GLU A 1 96 ? 14.595 12.172 33.711 1.00 66.99 94 GLU A O 1
ATOM 1367 N N . THR A 1 97 ? 15.111 11.475 35.788 1.00 73.42 95 THR A N 1
ATOM 1368 C CA . THR A 1 97 ? 16.361 10.835 35.397 1.00 76.62 95 THR A CA 1
ATOM 1369 C C . THR A 1 97 ? 16.324 9.323 35.601 1.00 75.14 95 THR A C 1
ATOM 1370 O O . THR A 1 97 ? 17.376 8.694 35.755 1.00 77.48 95 THR A O 1
ATOM 1381 N N . LYS A 1 98 ? 15.135 8.729 35.605 1.00 71.20 96 LYS A N 1
ATOM 1382 C CA . LYS A 1 98 ? 14.973 7.288 35.728 1.00 66.05 96 LYS A CA 1
ATOM 1383 C C . LYS A 1 98 ? 14.162 6.763 34.551 1.00 61.68 96 LYS A C 1
ATOM 1384 O O . LYS A 1 98 ? 13.332 7.478 33.979 1.00 61.50 96 LYS A O 1
ATOM 1403 N N . GLU A 1 99 ? 14.402 5.502 34.201 1.00 60.30 97 GLU A N 1
ATOM 1404 C CA . GLU A 1 99 ? 13.836 4.896 33.002 1.00 56.96 97 GLU A CA 1
ATOM 1405 C C . GLU A 1 99 ? 12.617 4.059 33.369 1.00 52.49 97 GLU A C 1
ATOM 1406 O O . GLU A 1 99 ? 12.739 3.046 34.065 1.00 50.83 97 GLU A O 1
ATOM 1418 N N . PHE A 1 100 ? 11.449 4.479 32.888 1.00 48.50 98 PHE A N 1
ATOM 1419 C CA . PHE A 1 100 ? 10.219 3.737 33.113 1.00 46.67 98 PHE A CA 1
ATOM 1420 C C . PHE A 1 100 ? 9.272 3.995 31.950 1.00 45.01 98 PHE A C 1
ATOM 1421 O O . PHE A 1 100 ? 9.478 4.900 31.138 1.00 43.25 98 PHE A O 1
ATOM 1438 N N . ASN A 1 101 ? 8.216 3.187 31.886 1.00 42.22 99 ASN A N 1
ATOM 1439 C CA . ASN A 1 101 ? 7.217 3.275 30.830 1.00 42.62 99 ASN A CA 1
ATOM 1440 C C . ASN A 1 101 ? 5.894 3.843 31.319 1.00 41.63 99 ASN A C 1
ATOM 1441 O O . ASN A 1 101 ? 5.359 4.773 30.706 1.00 40.03 99 ASN A O 1
ATOM 1452 N N . TYR A 1 102 ? 5.365 3.323 32.427 1.00 42.57 100 TYR A N 1
ATOM 1453 C CA . TYR A 1 102 ? 4.073 3.747 32.948 1.00 40.37 100 TYR A CA 1
ATOM 1454 C C . TYR A 1 102 ? 4.188 4.135 34.413 1.00 40.65 100 TYR A C 1
ATOM 1455 O O . TYR A 1 102 ? 4.780 3.399 35.208 1.00 39.02 100 TYR A O 1
ATOM 1473 N N . LEU A 1 103 ? 3.599 5.275 34.768 1.00 39.28 101 LEU A N 1
ATOM 1474 C CA . LEU A 1 103 ? 3.543 5.746 36.145 1.00 44.66 101 LEU A CA 1
ATOM 1475 C C . LEU A 1 103 ? 2.122 5.642 36.682 1.00 46.39 101 LEU A C 1
ATOM 1476 O O . LEU A 1 103 ? 1.156 5.947 35.976 1.00 46.48 101 LEU A O 1
ATOM 1492 N N . CYS A 1 104 ? 2.003 5.205 37.934 1.00 47.24 102 CYS A N 1
ATOM 1493 C CA . CYS A 1 104 ? 0.726 5.158 38.629 1.00 49.41 102 CYS A CA 1
ATOM 1494 C C . CYS A 1 104 ? 0.947 5.531 40.088 1.00 53.38 102 CYS A C 1
ATOM 1495 O O . CYS A 1 104 ? 2.045 5.382 40.629 1.00 54.21 102 CYS A O 1
ATOM 1520 N N . PRO A 1 106 ? -1.372 4.738 43.466 1.00 59.52 104 PRO A N 1
ATOM 1521 C CA . PRO A 1 106 ? -2.634 4.201 44.008 1.00 61.59 104 PRO A CA 1
ATOM 1522 C C . PRO A 1 106 ? -3.385 5.158 44.919 1.00 65.26 104 PRO A C 1
ATOM 1523 O O . PRO A 1 106 ? -4.622 5.113 44.954 1.00 63.82 104 PRO A O 1
ATOM 1534 N N . LYS A 1 107 ? -2.685 6.029 45.649 1.00 66.88 105 LYS A N 1
ATOM 1535 C CA . LYS A 1 107 ? -3.309 6.895 46.644 1.00 71.46 105 LYS A CA 1
ATOM 1536 C C . LYS A 1 107 ? -3.371 8.356 46.206 1.00 75.39 105 LYS A C 1
ATOM 1537 O O . LYS A 1 107 ? -3.469 9.250 47.055 1.00 76.51 105 LYS A O 1
ATOM 1556 N N . ALA A 1 108 ? -3.326 8.619 44.904 1.00 68.17 106 ALA A N 1
ATOM 1557 C CA . ALA A 1 108 ? -3.318 9.992 44.423 1.00 70.53 106 ALA A CA 1
ATOM 1558 C C . ALA A 1 108 ? -4.611 10.711 44.788 1.00 74.09 106 ALA A C 1
ATOM 1559 O O . ALA A 1 108 ? -5.699 10.131 44.750 1.00 73.81 106 ALA A O 1
ATOM 1566 N N . VAL A 1 109 ? -4.481 11.982 45.149 1.00 75.41 107 VAL A N 1
ATOM 1567 C CA . VAL A 1 109 ? -5.619 12.866 45.300 1.00 78.25 107 VAL A CA 1
ATOM 1568 C C . VAL A 1 109 ? -5.671 13.782 44.086 1.00 76.46 107 VAL A C 1
ATOM 1569 O O . VAL A 1 109 ? -4.761 13.808 43.259 1.00 73.59 107 VAL A O 1
ATOM 1582 N N . GLU A 1 110 ? -6.749 14.563 43.972 1.00 78.56 108 GLU A N 1
ATOM 1583 C CA . GLU A 1 110 ? -6.954 15.367 42.771 1.00 77.10 108 GLU A CA 1
ATOM 1584 C C . GLU A 1 110 ? -5.750 16.258 42.481 1.00 79.73 108 GLU A C 1
ATOM 1585 O O . GLU A 1 110 ? -5.292 16.339 41.336 1.00 74.64 108 GLU A O 1
ATOM 1597 N N . ALA A 1 111 ? -5.214 16.922 43.508 1.00 82.39 109 ALA A N 1
ATOM 1598 C CA . ALA A 1 111 ? -4.050 17.780 43.305 1.00 83.58 109 ALA A CA 1
ATOM 1599 C C . ALA A 1 111 ? -2.874 16.990 42.742 1.00 79.25 109 ALA A C 1
ATOM 1600 O O . ALA A 1 111 ? -2.139 17.487 41.880 1.00 77.87 109 ALA A O 1
ATOM 1607 N N . ASP A 1 112 ? -2.675 15.760 43.220 1.00 77.40 110 ASP A N 1
ATOM 1608 C CA . ASP A 1 112 ? -1.599 14.930 42.689 1.00 75.39 110 ASP A CA 1
ATOM 1609 C C . ASP A 1 112 ? -1.810 14.645 41.208 1.00 68.72 110 ASP A C 1
ATOM 1610 O O . ASP A 1 112 ? -0.871 14.741 40.408 1.00 66.64 110 ASP A O 1
ATOM 1619 N N . LYS A 1 113 ? -3.043 14.304 40.824 1.00 67.80 111 LYS A N 1
ATOM 1620 C CA . LYS A 1 113 ? -3.321 13.939 39.440 1.00 63.95 111 LYS A CA 1
ATOM 1621 C C . LYS A 1 113 ? -3.017 15.090 38.489 1.00 63.35 111 LYS A C 1
ATOM 1622 O O . LYS A 1 113 ? -2.451 14.878 37.410 1.00 60.27 111 LYS A O 1
ATOM 1641 N N . THR A 1 114 ? -3.391 16.315 38.866 1.00 67.44 112 THR A N 1
ATOM 1642 C CA . THR A 1 114 ? -3.104 17.465 38.015 1.00 68.44 112 THR A CA 1
ATOM 1643 C C . THR A 1 114 ? -1.602 17.639 37.824 1.00 67.95 112 THR A C 1
ATOM 1644 O O . THR A 1 114 ? -1.141 17.954 36.721 1.00 66.33 112 THR A O 1
ATOM 1655 N N . ALA A 1 115 ? -0.821 17.434 38.888 1.00 69.62 113 ALA A N 1
ATOM 1656 C CA . ALA A 1 115 ? 0.627 17.566 38.776 1.00 69.44 113 ALA A CA 1
ATOM 1657 C C . ALA A 1 115 ? 1.203 16.517 37.834 1.00 64.50 113 ALA A C 1
ATOM 1658 O O . ALA A 1 115 ? 2.071 16.822 37.008 1.00 63.44 113 ALA A O 1
ATOM 1665 N N . ILE A 1 116 ? 0.726 15.276 37.936 1.00 61.74 114 ILE A N 1
ATOM 1666 C CA . ILE A 1 116 ? 1.240 14.214 37.077 1.00 57.80 114 ILE A CA 1
ATOM 1667 C C . ILE A 1 116 ? 0.842 14.465 35.627 1.00 55.12 114 ILE A C 1
ATOM 1668 O O . ILE A 1 116 ? 1.660 14.328 34.709 1.00 53.11 114 ILE A O 1
ATOM 1684 N N . LYS A 1 117 ? -0.421 14.833 35.399 1.00 57.49 115 LYS A N 1
ATOM 1685 C CA . LYS A 1 117 ? -0.883 15.109 34.043 1.00 55.47 115 LYS A CA 1
ATOM 1686 C C . LYS A 1 117 ? 0.005 16.147 33.367 1.00 57.53 115 LYS A C 1
ATOM 1687 O O . LYS A 1 117 ? 0.544 15.914 32.279 1.00 53.05 115 LYS A O 1
ATOM 1706 N N . ASN A 1 118 ? 0.154 17.315 34.001 1.00 59.27 116 ASN A N 1
ATOM 1707 C CA . ASN A 1 118 ? 1.025 18.349 33.452 1.00 61.02 116 ASN A CA 1
ATOM 1708 C C . ASN A 1 118 ? 2.452 17.836 33.307 1.00 59.27 116 ASN A C 1
ATOM 1709 O O . ASN A 1 118 ? 3.139 18.145 32.326 1.00 58.63 116 ASN A O 1
ATOM 1720 N N . TRP A 1 119 ? 2.919 17.058 34.285 1.00 58.85 117 TRP A N 1
ATOM 1721 C CA . TRP A 1 119 ? 4.280 16.537 34.246 1.00 57.60 117 TRP A CA 1
ATOM 1722 C C . TRP A 1 119 ? 4.467 15.589 33.069 1.00 53.68 117 TRP A C 1
ATOM 1723 O O . TRP A 1 119 ? 5.440 15.703 32.315 1.00 52.82 117 TRP A O 1
ATOM 1744 N N . ILE A 1 120 ? 3.534 14.653 32.889 1.00 50.97 118 ILE A N 1
ATOM 1745 C CA . ILE A 1 120 ? 3.624 13.707 31.780 1.00 48.43 118 ILE A CA 1
ATOM 1746 C C . ILE A 1 120 ? 3.618 14.446 30.447 1.00 48.39 118 ILE A C 1
ATOM 1747 O O . ILE A 1 120 ? 4.408 14.144 29.545 1.00 46.33 118 ILE A O 1
ATOM 1763 N N . ILE A 1 121 ? 2.712 15.414 30.295 1.00 49.79 119 ILE A N 1
ATOM 1764 C CA . ILE A 1 121 ? 2.611 16.141 29.033 1.00 50.95 119 ILE A CA 1
ATOM 1765 C C . ILE A 1 121 ? 3.898 16.911 28.768 1.00 51.37 119 ILE A C 1
ATOM 1766 O O . ILE A 1 121 ? 4.377 16.975 27.629 1.00 50.65 119 ILE A O 1
ATOM 1782 N N . LYS A 1 122 ? 4.487 17.491 29.817 1.00 53.90 120 LYS A N 1
ATOM 1783 C CA . LYS A 1 122 ? 5.750 18.208 29.668 1.00 55.77 120 LYS A CA 1
ATOM 1784 C C . LYS A 1 122 ? 6.853 17.280 29.176 1.00 53.18 120 LYS A C 1
ATOM 1785 O O . LYS A 1 122 ? 7.585 17.610 28.237 1.00 53.37 120 LYS A O 1
ATOM 1804 N N . LEU A 1 123 ? 6.997 16.115 29.810 1.00 52.59 121 LEU A N 1
ATOM 1805 C CA . LEU A 1 123 ? 8.035 15.176 29.400 1.00 50.26 121 LEU A CA 1
ATOM 1806 C C . LEU A 1 123 ? 7.875 14.791 27.933 1.00 48.68 121 LEU A C 1
ATOM 1807 O O . LEU A 1 123 ? 8.851 14.765 27.174 1.00 50.21 121 LEU A O 1
ATOM 1823 N N . ARG A 1 124 ? 6.643 14.495 27.511 1.00 46.29 122 ARG A N 1
ATOM 1824 C CA . ARG A 1 124 ? 6.437 13.962 26.168 1.00 45.69 122 ARG A CA 1
ATOM 1825 C C . ARG A 1 124 ? 6.598 15.040 25.104 1.00 47.97 122 ARG A C 1
ATOM 1826 O O . ARG A 1 124 ? 7.297 14.840 24.103 1.00 45.09 122 ARG A O 1
ATOM 1847 N N . ASP A 1 125 ? 5.944 16.184 25.291 1.00 49.57 123 ASP A N 1
ATOM 1848 C CA . ASP A 1 125 ? 5.830 17.183 24.239 1.00 52.36 123 ASP A CA 1
ATOM 1849 C C . ASP A 1 125 ? 6.880 18.283 24.323 1.00 54.55 123 ASP A C 1
ATOM 1850 O O . ASP A 1 125 ? 7.037 19.033 23.351 1.00 58.62 123 ASP A O 1
ATOM 1859 N N . ILE A 1 126 ? 7.609 18.391 25.436 1.00 53.60 124 ILE A N 1
ATOM 1860 C CA . ILE A 1 126 ? 8.635 19.421 25.576 1.00 56.71 124 ILE A CA 1
ATOM 1861 C C . ILE A 1 126 ? 10.009 18.784 25.746 1.00 55.67 124 ILE A C 1
ATOM 1862 O O . ILE A 1 126 ? 10.941 19.088 24.992 1.00 56.60 124 ILE A O 1
ATOM 1878 N N . ASP A 1 127 ? 10.151 17.908 26.740 1.00 54.08 125 ASP A N 1
ATOM 1879 C CA . ASP A 1 127 ? 11.410 17.205 26.955 1.00 53.24 125 ASP A CA 1
ATOM 1880 C C . ASP A 1 127 ? 11.601 16.033 26.004 1.00 51.57 125 ASP A C 1
ATOM 1881 O O . ASP A 1 127 ? 12.725 15.530 25.884 1.00 49.79 125 ASP A O 1
ATOM 1890 N N . LYS A 1 128 ? 10.542 15.589 25.330 1.00 49.80 126 LYS A N 1
ATOM 1891 C CA . LYS A 1 128 ? 10.631 14.473 24.391 1.00 52.66 126 LYS A CA 1
ATOM 1892 C C . LYS A 1 128 ? 11.030 13.184 25.109 1.00 52.60 126 LYS A C 1
ATOM 1893 O O . LYS A 1 128 ? 11.831 12.393 24.607 1.00 51.82 126 LYS A O 1
ATOM 1912 N N . VAL A 1 129 ? 10.473 12.977 26.297 1.00 50.72 127 VAL A N 1
ATOM 1913 C CA . VAL A 1 129 ? 10.655 11.747 27.061 1.00 47.16 127 VAL A CA 1
ATOM 1914 C C . VAL A 1 129 ? 9.311 11.032 27.057 1.00 43.33 127 VAL A C 1
ATOM 1915 O O . VAL A 1 129 ? 8.366 11.456 27.735 1.00 44.52 127 VAL A O 1
ATOM 1928 N N . LYS A 1 130 ? 9.217 9.949 26.286 1.00 42.24 128 LYS A N 1
ATOM 1929 C CA . LYS A 1 130 ? 7.929 9.323 25.989 1.00 44.19 128 LYS A CA 1
ATOM 1930 C C . LYS A 1 130 ? 7.547 8.376 27.124 1.00 44.10 128 LYS A C 1
ATOM 1931 O O . LYS A 1 130 ? 7.731 7.157 27.062 1.00 48.65 128 LYS A O 1
ATOM 1950 N N . VAL A 1 131 ? 6.991 8.963 28.179 1.00 40.20 129 VAL A N 1
ATOM 1951 C CA . VAL A 1 131 ? 6.455 8.209 29.301 1.00 40.56 129 VAL A CA 1
ATOM 1952 C C . VAL A 1 131 ? 4.941 8.393 29.333 1.00 40.82 129 VAL A C 1
ATOM 1953 O O . VAL A 1 131 ? 4.382 9.264 28.669 1.00 41.88 129 VAL A O 1
ATOM 1966 N N . LYS A 1 132 ? 4.276 7.562 30.132 1.00 40.30 130 LYS A N 1
ATOM 1967 C CA . LYS A 1 132 ? 2.827 7.596 30.249 1.00 42.14 130 LYS A CA 1
ATOM 1968 C C . LYS A 1 132 ? 2.436 7.390 31.705 1.00 40.50 130 LYS A C 1
ATOM 1969 O O . LYS A 1 132 ? 3.233 6.928 32.526 1.00 41.61 130 LYS A O 1
ATOM 1988 N N . ALA A 1 133 ? 1.189 7.736 32.014 1.00 38.54 131 ALA A N 1
ATOM 1989 C CA . ALA A 1 133 ? 0.632 7.543 33.344 1.00 42.00 131 ALA A CA 1
ATOM 1990 C C . ALA A 1 133 ? -0.753 6.919 33.252 1.00 41.71 131 ALA A C 1
ATOM 1991 O O . ALA A 1 133 ? -1.543 7.262 32.367 1.00 39.26 131 ALA A O 1
ATOM 1998 N N . VAL A 1 134 ? -1.033 5.997 34.169 1.00 38.31 132 VAL A N 1
ATOM 1999 C CA . VAL A 1 134 ? -2.374 5.464 34.385 1.00 38.40 132 VAL A CA 1
ATOM 2000 C C . VAL A 1 134 ? -2.927 6.155 35.627 1.00 43.74 132 VAL A C 1
ATOM 2001 O O . VAL A 1 134 ? -2.453 5.920 36.745 1.00 43.46 132 VAL A O 1
ATOM 2014 N N . LEU A 1 135 ? -3.926 7.012 35.434 1.00 42.92 133 LEU A N 1
ATOM 2015 C CA . LEU A 1 135 ? -4.538 7.782 36.505 1.00 45.44 133 LEU A CA 1
ATOM 2016 C C . LEU A 1 135 ? -6.015 7.427 36.617 1.00 46.94 133 LEU A C 1
ATOM 2017 O O . LEU A 1 135 ? -6.611 6.847 35.704 1.00 45.27 133 LEU A O 1
ATOM 2033 N N . GLY A 1 136 ? -6.609 7.790 37.755 1.00 50.61 134 GLY A N 1
ATOM 2034 C CA . GLY A 1 136 ? -8.003 7.517 38.016 1.00 52.34 134 GLY A CA 1
ATOM 2035 C C . GLY A 1 136 ? -8.868 8.737 37.807 1.00 53.75 134 GLY A C 1
ATOM 2036 O O . GLY A 1 136 ? -8.738 9.737 38.516 1.00 54.95 134 GLY A O 1
ATOM 2040 N N . LYS A 1 137 ? -9.761 8.656 36.820 1.00 50.17 135 LYS A N 1
ATOM 2041 C CA . LYS A 1 137 ? -10.738 9.703 36.533 1.00 53.73 135 LYS A CA 1
ATOM 2042 C C . LYS A 1 137 ? -10.056 11.052 36.294 1.00 56.21 135 LYS A C 1
ATOM 2043 O O . LYS A 1 137 ? -10.283 12.035 37.002 1.00 57.49 135 LYS A O 1
ATOM 2062 N N . VAL A 1 138 ? -9.218 11.080 35.262 1.00 54.43 136 VAL A N 1
ATOM 2063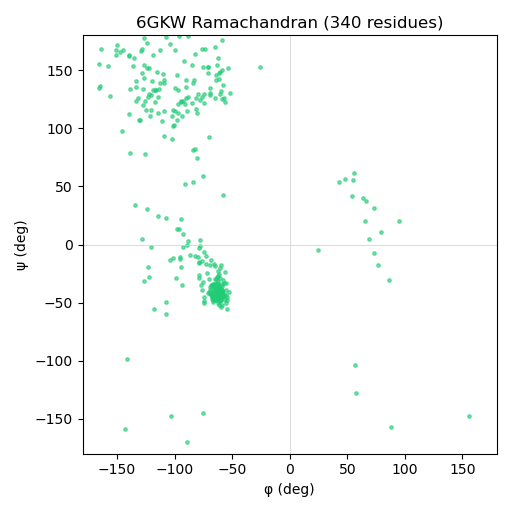 C CA . VAL A 1 138 ? -8.529 12.291 34.830 1.00 54.50 136 VAL A CA 1
ATOM 2064 C C . VAL A 1 138 ? -8.798 12.471 33.344 1.00 54.07 136 VAL A C 1
ATOM 2065 O O . VAL A 1 138 ? -8.453 11.597 32.540 1.00 48.81 136 VAL A O 1
ATOM 2078 N N . VAL A 1 139 ? -9.408 13.596 32.976 1.00 56.32 137 VAL A N 1
ATOM 2079 C CA . VAL A 1 139 ? -9.684 13.886 31.571 1.00 57.76 137 VAL A CA 1
ATOM 2080 C C . VAL A 1 139 ? -8.428 14.473 30.942 1.00 57.16 137 VAL A C 1
ATOM 2081 O O . VAL A 1 139 ? -8.298 15.695 30.806 1.00 58.81 137 VAL A O 1
ATOM 2094 N N . GLY A 1 140 ? -7.498 13.603 30.543 1.00 54.58 138 GLY A N 1
ATOM 2095 C CA . GLY A 1 140 ? -6.208 14.070 30.069 1.00 51.66 138 GLY A CA 1
ATOM 2096 C C . GLY A 1 140 ? -6.207 14.591 28.651 1.00 52.71 138 GLY A C 1
ATOM 2097 O O . GLY A 1 140 ? -5.402 15.466 28.316 1.00 56.19 138 GLY A O 1
ATOM 2101 N N . ASN A 1 141 ? -7.099 14.082 27.808 1.00 49.96 139 ASN A N 1
ATOM 2102 C CA . ASN A 1 141 ? -7.120 14.421 26.387 1.00 48.55 139 ASN A CA 1
ATOM 2103 C C . ASN A 1 141 ? -5.704 14.430 25.820 1.00 47.77 139 ASN A C 1
ATOM 2104 O O . ASN A 1 141 ? -5.238 15.409 25.232 1.00 51.92 139 ASN A O 1
ATOM 2115 N N . HIS A 1 142 ? -5.003 13.319 26.022 1.00 43.98 140 HIS A N 1
ATOM 2116 C CA . HIS A 1 142 ? -3.603 13.232 25.639 1.00 43.74 140 HIS A CA 1
ATOM 2117 C C . HIS A 1 142 ? -3.190 11.771 25.647 1.00 41.63 140 HIS A C 1
ATOM 2118 O O . HIS A 1 142 ? -3.535 11.031 26.571 1.00 40.10 140 HIS A O 1
ATOM 2132 N N . GLU A 1 143 ? -2.451 11.369 24.612 1.00 39.44 141 GLU A N 1
ATOM 2133 C CA . GLU A 1 143 ? -2.016 9.985 24.488 1.00 36.59 141 GLU A CA 1
ATOM 2134 C C . GLU A 1 143 ? -1.152 9.536 25.659 1.00 36.89 141 GLU A C 1
ATOM 2135 O O . GLU A 1 143 ? -1.023 8.329 25.889 1.00 34.80 141 GLU A O 1
ATOM 2147 N N . GLY A 1 144 ? -0.564 10.468 26.405 1.00 40.83 142 GLY A N 1
ATOM 2148 C CA . GLY A 1 144 ? 0.278 10.094 27.525 1.00 38.85 142 GLY A CA 1
ATOM 2149 C C . GLY A 1 144 ? -0.454 9.709 28.788 1.00 39.79 142 GLY A C 1
ATOM 2150 O O . GLY A 1 144 ? 0.172 9.190 29.717 1.00 37.98 142 GLY A O 1
ATOM 2154 N N . ILE A 1 145 ? -1.761 9.946 28.845 1.00 40.28 143 ILE A N 1
ATOM 2155 C CA . ILE A 1 145 ? -2.557 9.715 30.044 1.00 41.18 143 ILE A CA 1
ATOM 2156 C C . ILE A 1 145 ? -3.590 8.640 29.737 1.00 39.53 143 ILE A C 1
ATOM 2157 O O . ILE A 1 145 ? -4.395 8.786 28.807 1.00 39.65 143 ILE A O 1
ATOM 2173 N N . ILE A 1 146 ? -3.558 7.561 30.514 1.00 36.07 144 ILE A N 1
ATOM 2174 C CA . ILE A 1 146 ? -4.575 6.516 30.476 1.00 40.74 144 ILE A CA 1
ATOM 2175 C C . ILE A 1 146 ? -5.562 6.810 31.598 1.00 44.61 144 ILE A C 1
ATOM 2176 O O . ILE A 1 146 ? -5.175 6.864 32.772 1.00 48.70 144 ILE A O 1
ATOM 2192 N N . ASN A 1 147 ? -6.834 7.002 31.250 1.00 42.21 145 ASN A N 1
ATOM 2193 C CA . ASN A 1 147 ? -7.850 7.398 32.225 1.00 45.48 145 ASN A CA 1
ATOM 2194 C C . ASN A 1 147 ? -8.684 6.178 32.609 1.00 43.74 145 ASN A C 1
ATOM 2195 O O . ASN A 1 147 ? -9.701 5.874 31.986 1.00 41.01 145 ASN A O 1
ATOM 2206 N N . PHE A 1 148 ? -8.250 5.478 33.655 1.00 43.63 146 PHE A N 1
ATOM 2207 C CA . PHE A 1 148 ? -9.033 4.386 34.222 1.00 42.09 146 PHE A CA 1
ATOM 2208 C C . PHE A 1 148 ? -10.122 4.964 35.118 1.00 48.37 146 PHE A C 1
ATOM 2209 O O . PHE A 1 148 ? -9.841 5.799 35.984 1.00 51.61 146 PHE A O 1
ATOM 2226 N N . THR A 1 149 ? -11.370 4.529 34.906 1.00 47.78 147 THR A N 1
ATOM 2227 C CA . THR A 1 149 ? -12.496 5.119 35.615 1.00 49.53 147 THR A CA 1
ATOM 2228 C C . THR A 1 149 ? -13.412 4.126 36.321 1.00 50.02 147 THR A C 1
ATOM 2229 O O . THR A 1 149 ? -14.428 4.550 36.885 1.00 48.95 147 THR A O 1
ATOM 2240 N N . THR A 1 150 ? -13.090 2.836 36.328 1.00 49.71 148 THR A N 1
ATOM 2241 C CA . THR A 1 150 ? -13.965 1.852 36.954 1.00 49.36 148 THR A CA 1
ATOM 2242 C C . THR A 1 150 ? -13.745 1.820 38.462 1.00 50.59 148 THR A C 1
ATOM 2243 O O . THR A 1 150 ? -12.617 1.638 38.932 1.00 50.41 148 THR A O 1
ATOM 2254 N N . GLU A 1 151 ? -14.826 1.973 39.216 1.00 53.44 149 GLU A N 1
ATOM 2255 C CA . GLU A 1 151 ? -14.772 2.009 40.669 1.00 61.29 149 GLU A CA 1
ATOM 2256 C C . GLU A 1 151 ? -15.158 0.651 41.248 1.00 62.03 149 GLU A C 1
ATOM 2257 O O . GLU A 1 151 ? -15.666 -0.232 40.555 1.00 60.18 149 GLU A O 1
ATOM 2269 N N . ASP A 1 152 ? -14.887 0.491 42.541 1.00 63.16 150 ASP A N 1
ATOM 2270 C CA . ASP A 1 152 ? -15.316 -0.672 43.316 1.00 64.07 150 ASP A CA 1
ATOM 2271 C C . ASP A 1 152 ? -15.002 -1.982 42.593 1.00 63.87 150 ASP A C 1
ATOM 2272 O O . ASP A 1 152 ? -15.874 -2.817 42.345 1.00 64.66 150 ASP A O 1
ATOM 2281 N N . VAL A 1 153 ? -13.726 -2.155 42.267 1.00 61.46 151 VAL A N 1
ATOM 2282 C CA . VAL A 1 153 ? -13.269 -3.368 41.597 1.00 59.86 151 VAL A CA 1
ATOM 2283 C C . VAL A 1 153 ? -13.087 -4.457 42.647 1.00 62.92 151 VAL A C 1
ATOM 2284 O O . VAL A 1 153 ? -12.244 -4.338 43.543 1.00 66.71 151 VAL A O 1
ATOM 2297 N N . LEU A 1 154 ? -13.873 -5.525 42.534 1.00 61.65 152 LEU A N 1
ATOM 2298 C CA . LEU A 1 154 ? -13.906 -6.576 43.545 1.00 67.42 152 LEU A CA 1
ATOM 2299 C C . LEU A 1 154 ? -12.936 -7.683 43.149 1.00 66.03 152 LEU A C 1
ATOM 2300 O O . LEU A 1 154 ? -13.171 -8.411 42.179 1.00 60.68 152 LEU A O 1
ATOM 2316 N N . VAL A 1 155 ? -11.847 -7.807 43.905 1.00 69.21 153 VAL A N 1
ATOM 2317 C CA . VAL A 1 155 ? -10.886 -8.894 43.752 1.00 72.13 153 VAL A CA 1
ATOM 2318 C C . VAL A 1 155 ? -10.888 -9.701 45.042 1.00 80.73 153 VAL A C 1
ATOM 2319 O O . VAL A 1 155 ? -10.814 -9.130 46.136 1.00 82.04 153 VAL A O 1
ATOM 2332 N N . GLY A 1 156 ? -10.961 -11.024 44.914 1.00 85.97 154 GLY A N 1
ATOM 2333 C CA . GLY A 1 156 ? -11.095 -11.879 46.075 1.00 92.60 154 GLY A CA 1
ATOM 2334 C C . GLY A 1 156 ? -12.313 -11.505 46.893 1.00 95.14 154 GLY A C 1
ATOM 2335 O O . GLY A 1 156 ? -13.443 -11.820 46.510 1.00 95.88 154 GLY A O 1
ATOM 2339 N N . GLU A 1 157 ? -12.100 -10.828 48.019 1.00 94.64 155 GLU A N 1
ATOM 2340 C CA . GLU A 1 157 ? -13.191 -10.308 48.837 1.00 93.86 155 GLU A CA 1
ATOM 2341 C C . GLU A 1 157 ? -12.918 -8.868 49.254 1.00 89.62 155 GLU A C 1
ATOM 2342 O O . GLU A 1 157 ? -13.301 -8.448 50.348 1.00 95.63 155 GLU A O 1
ATOM 2354 N N . LYS A 1 158 ? -12.261 -8.101 48.386 1.00 82.25 156 LYS A N 1
ATOM 2355 C CA . LYS A 1 158 ? -11.883 -6.725 48.672 1.00 79.34 156 LYS A CA 1
ATOM 2356 C C . LYS A 1 158 ? -12.244 -5.839 47.490 1.00 73.31 156 LYS A C 1
ATOM 2357 O O . LYS A 1 158 ? -11.989 -6.195 46.335 1.00 67.37 156 LYS A O 1
ATOM 2376 N N . LYS A 1 159 ? -12.831 -4.681 47.785 1.00 74.61 157 LYS A N 1
ATOM 2377 C CA . LYS A 1 159 ? -13.213 -3.711 46.764 1.00 73.67 157 LYS A CA 1
ATOM 2378 C C . LYS A 1 159 ? -12.128 -2.643 46.666 1.00 73.31 157 LYS A C 1
ATOM 2379 O O . LYS A 1 159 ? -11.994 -1.801 47.559 1.00 73.59 157 LYS A O 1
ATOM 2398 N N . TYR A 1 160 ? -11.356 -2.681 45.583 1.00 67.03 158 TYR A N 1
ATOM 2399 C CA . TYR A 1 160 ? -10.341 -1.666 45.336 1.00 64.57 158 TYR A CA 1
ATOM 2400 C C . TYR A 1 160 ? -10.969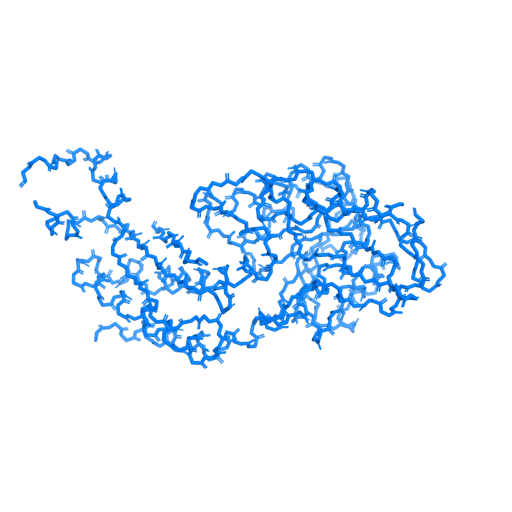 -0.442 44.681 1.00 63.75 158 TYR A C 1
ATOM 2401 O O . TYR A 1 160 ? -11.867 -0.561 43.843 1.00 62.61 158 TYR A O 1
ATOM 2419 N N . SER A 1 161 ? -10.498 0.739 45.074 1.00 62.45 159 SER A N 1
ATOM 2420 C CA . SER A 1 161 ? -10.974 1.966 44.459 1.00 62.35 159 SER A CA 1
ATOM 2421 C C . SER A 1 161 ? -10.398 2.104 43.050 1.00 57.33 159 SER A C 1
ATOM 2422 O O . SER A 1 161 ? -9.475 1.388 42.651 1.00 55.10 159 SER A O 1
ATOM 2430 N N . VAL A 1 162 ? -10.950 3.055 42.294 1.00 56.42 160 VAL A N 1
ATOM 2431 C CA . VAL A 1 162 ? -10.479 3.280 40.930 1.00 56.26 160 VAL A CA 1
ATOM 2432 C C . VAL A 1 162 ? -9.004 3.658 40.931 1.00 54.92 160 VAL A C 1
ATOM 2433 O O . VAL A 1 162 ? -8.223 3.169 40.107 1.00 49.60 160 VAL A O 1
ATOM 2446 N N . ASP A 1 163 ? -8.595 4.524 41.859 1.00 55.42 161 ASP A N 1
ATOM 2447 C CA . ASP A 1 163 ? -7.192 4.912 41.933 1.00 55.41 161 ASP A CA 1
ATOM 2448 C C . ASP A 1 163 ? -6.320 3.740 42.361 1.00 55.01 161 ASP A C 1
ATOM 2449 O O . ASP A 1 163 ? -5.222 3.550 41.825 1.00 53.02 161 ASP A O 1
ATOM 2458 N N . GLU A 1 164 ? -6.790 2.937 43.315 1.00 57.15 162 GLU A N 1
ATOM 2459 C CA . GLU A 1 164 ? -5.996 1.801 43.769 1.00 57.35 162 GLU A CA 1
ATOM 2460 C C . GLU A 1 164 ? -5.755 0.819 42.630 1.00 54.48 162 GLU A C 1
ATOM 2461 O O . GLU A 1 164 ? -4.631 0.351 42.418 1.00 52.26 162 GLU A O 1
ATOM 2473 N N . PHE A 1 165 ? -6.803 0.501 41.874 1.00 55.02 163 PHE A N 1
ATOM 2474 C CA . PHE A 1 165 ? -6.676 -0.530 40.854 1.00 52.27 163 PHE A CA 1
ATOM 2475 C C . PHE A 1 165 ? -5.774 -0.112 39.700 1.00 48.34 163 PHE A C 1
ATOM 2476 O O . PHE A 1 165 ? -5.371 -0.978 38.916 1.00 47.46 163 PHE A O 1
ATOM 2493 N N . THR A 1 166 ? -5.426 1.174 39.585 1.00 47.58 164 THR A N 1
ATOM 2494 C CA . THR A 1 166 ? -4.505 1.582 38.530 1.00 45.46 164 THR A CA 1
ATOM 2495 C C . THR A 1 166 ? -3.192 0.813 38.606 1.00 45.85 164 THR A C 1
ATOM 2496 O O . THR A 1 166 ? -2.504 0.677 37.591 1.00 43.87 164 THR A O 1
ATOM 2507 N N . SER A 1 167 ? -2.838 0.296 39.786 1.00 46.24 165 SER A N 1
ATOM 2508 C CA . SER A 1 167 ? -1.664 -0.561 39.907 1.00 50.38 165 SER A CA 1
ATOM 2509 C C . SER A 1 167 ? -1.818 -1.814 39.051 1.00 49.51 165 SER A C 1
ATOM 2510 O O . SER A 1 167 ? -0.887 -2.216 38.343 1.00 51.25 165 SER A O 1
ATOM 2518 N N . ARG A 1 168 ? -2.992 -2.453 39.107 1.00 50.02 166 ARG A N 1
ATOM 2519 C CA . ARG A 1 168 ? -3.230 -3.631 38.276 1.00 48.64 166 ARG A CA 1
ATOM 2520 C C . ARG A 1 168 ? -3.256 -3.264 36.796 1.00 44.65 166 ARG A C 1
ATOM 2521 O O . ARG A 1 168 ? -2.695 -3.985 35.962 1.00 45.08 166 ARG A O 1
ATOM 2542 N N . VAL A 1 169 ? -3.895 -2.144 36.452 1.00 43.06 167 VAL A N 1
ATOM 2543 C CA . VAL A 1 169 ? -4.014 -1.756 35.051 1.00 40.42 167 VAL A CA 1
ATOM 2544 C C . VAL A 1 169 ? -2.646 -1.442 34.460 1.00 40.18 167 VAL A C 1
ATOM 2545 O O . VAL A 1 169 ? -2.359 -1.798 33.312 1.00 37.07 167 VAL A O 1
ATOM 2558 N N . ALA A 1 170 ? -1.788 -0.756 35.215 1.00 42.91 168 ALA A N 1
ATOM 2559 C CA . ALA A 1 170 ? -0.455 -0.448 34.709 1.00 41.71 168 ALA A CA 1
ATOM 2560 C C . ALA A 1 170 ? 0.326 -1.732 34.457 1.00 39.80 168 ALA A C 1
ATOM 2561 O O . ALA A 1 170 ? 0.956 -1.897 33.406 1.00 36.65 168 ALA A O 1
ATOM 2568 N N . GLY A 1 171 ? 0.295 -2.658 35.416 1.00 41.68 169 GLY A N 1
ATOM 2569 C CA . GLY A 1 171 ? 0.998 -3.917 35.232 1.00 39.98 169 GLY A CA 1
ATOM 2570 C C . GLY A 1 171 ? 0.452 -4.725 34.069 1.00 41.48 169 GLY A C 1
ATOM 2571 O O . GLY A 1 171 ? 1.213 -5.321 33.304 1.00 40.92 169 GLY A O 1
ATOM 2575 N N . LEU A 1 172 ? -0.872 -4.757 33.918 1.00 40.46 170 LEU A N 1
ATOM 2576 C CA . LEU A 1 172 ? -1.467 -5.500 32.815 1.00 40.21 170 LEU A CA 1
ATOM 2577 C C . LEU A 1 172 ? -0.968 -4.980 31.473 1.00 35.43 170 LEU A C 1
ATOM 2578 O O . LEU A 1 172 ? -0.620 -5.767 30.585 1.00 32.60 170 LEU A O 1
ATOM 2594 N N . ILE A 1 173 ? -0.909 -3.657 31.307 1.00 36.50 171 ILE A N 1
ATOM 2595 C CA . ILE A 1 173 ? -0.416 -3.093 30.054 1.00 37.62 171 ILE A CA 1
ATOM 2596 C C . ILE A 1 173 ? 1.066 -3.397 29.879 1.00 37.42 171 ILE A C 1
ATOM 2597 O O . ILE A 1 173 ? 1.510 -3.772 28.788 1.00 34.76 171 ILE A O 1
ATOM 2613 N N . ALA A 1 174 ? 1.854 -3.233 30.944 1.00 37.86 172 ALA A N 1
ATOM 2614 C CA . ALA A 1 174 ? 3.288 -3.476 30.849 1.00 36.76 172 ALA A CA 1
ATOM 2615 C C . ALA A 1 174 ? 3.591 -4.928 30.508 1.00 37.71 172 ALA A C 1
ATOM 2616 O O . ALA A 1 174 ? 4.635 -5.220 29.914 1.00 41.15 172 ALA A O 1
ATOM 2623 N N . GLY A 1 175 ? 2.700 -5.847 30.870 1.00 35.55 173 GLY A N 1
ATOM 2624 C CA . GLY A 1 175 ? 2.911 -7.253 30.587 1.00 38.19 173 GLY A CA 1
ATOM 2625 C C . GLY A 1 175 ? 2.266 -7.710 29.296 1.00 40.53 173 GLY A C 1
ATOM 2626 O O . GLY A 1 175 ? 2.007 -8.904 29.116 1.00 37.76 173 GLY A O 1
ATOM 2630 N N . THR A 1 176 ? 2.007 -6.772 28.384 1.00 41.21 174 THR A N 1
ATOM 2631 C CA . THR A 1 176 ? 1.366 -7.070 27.112 1.00 39.53 174 THR A CA 1
ATOM 2632 C C . THR A 1 176 ? 2.329 -6.817 25.963 1.00 39.92 174 THR A C 1
ATOM 2633 O O . THR A 1 176 ? 2.892 -5.717 25.866 1.00 41.88 174 THR A O 1
ATOM 2644 N N . PRO A 1 177 ? 2.544 -7.796 25.082 1.00 37.78 175 PRO A N 1
ATOM 2645 C CA . PRO A 1 177 ? 3.454 -7.571 23.949 1.00 39.46 175 PRO A CA 1
ATOM 2646 C C . PRO A 1 177 ? 2.948 -6.486 23.010 1.00 41.33 175 PRO A C 1
ATOM 2647 O O . PRO A 1 177 ? 1.746 -6.231 22.910 1.00 38.54 175 PRO A O 1
ATOM 2658 N N . LEU A 1 178 ? 3.894 -5.865 22.297 1.00 47.67 176 LEU A N 1
ATOM 2659 C CA . LEU A 1 178 ? 3.555 -4.795 21.366 1.00 50.90 176 LEU A CA 1
ATOM 2660 C C . LEU A 1 178 ? 2.563 -5.253 20.307 1.00 50.15 176 LEU A C 1
ATOM 2661 O O . LEU A 1 178 ? 1.772 -4.443 19.808 1.00 54.48 176 LEU A O 1
ATOM 2677 N N . SER A 1 179 ? 2.594 -6.532 19.940 1.00 49.41 177 SER A N 1
ATOM 2678 C CA . SER A 1 179 ? 1.727 -7.041 18.889 1.00 49.72 177 SER A CA 1
ATOM 2679 C C . SER A 1 179 ? 0.303 -7.292 19.362 1.00 44.20 177 SER A C 1
ATOM 2680 O O . SER A 1 179 ? -0.542 -7.675 18.545 1.00 45.22 177 SER A O 1
ATOM 2688 N N . GLN A 1 180 ? 0.016 -7.090 20.645 1.00 35.40 178 GLN A N 1
ATOM 2689 C CA . GLN A 1 180 ? -1.266 -7.461 21.222 1.00 37.14 178 GLN A CA 1
ATOM 2690 C C . GLN A 1 180 ? -1.990 -6.251 21.794 1.00 35.70 178 GLN A C 1
ATOM 2691 O O . GLN A 1 180 ? -1.374 -5.375 22.406 1.00 38.52 178 GLN A O 1
ATOM 2705 N N . SER A 1 181 ? -3.302 -6.225 21.599 1.00 32.85 179 SER A N 1
ATOM 2706 C CA . SER A 1 181 ? -4.182 -5.259 22.236 1.00 32.73 179 SER A CA 1
ATOM 2707 C C . SER A 1 181 ? -4.581 -5.755 23.620 1.00 29.59 179 SER A C 1
ATOM 2708 O O . SER A 1 181 ? -4.566 -6.960 23.893 1.00 28.56 179 SER A O 1
ATOM 2716 N N . VAL A 1 182 ? -4.917 -4.808 24.507 1.00 30.79 180 VAL A N 1
ATOM 2717 C CA . VAL A 1 182 ? -5.583 -5.168 25.754 1.00 31.29 180 VAL A CA 1
ATOM 2718 C C . VAL A 1 182 ? -7.101 -5.105 25.617 1.00 28.37 180 VAL A C 1
ATOM 2719 O O . VAL A 1 182 ? -7.824 -5.401 26.581 1.00 29.93 180 VAL A O 1
ATOM 2732 N N . THR A 1 183 ? -7.607 -4.708 24.450 1.00 28.60 181 THR A N 1
ATOM 2733 C CA . THR A 1 183 ? -9.041 -4.720 24.194 1.00 26.44 181 THR A CA 1
ATOM 2734 C C . THR A 1 183 ? -9.609 -6.118 24.414 1.00 27.03 181 THR A C 1
ATOM 2735 O O . THR A 1 183 ? -9.165 -7.084 23.785 1.00 28.65 181 THR A O 1
ATOM 2746 N N . TYR A 1 184 ? -10.597 -6.215 25.307 1.00 27.68 182 TYR A N 1
ATOM 2747 C CA . TYR A 1 184 ? -11.290 -7.451 25.657 1.00 28.60 182 TYR A CA 1
ATOM 2748 C C . TYR A 1 184 ? -10.390 -8.470 26.345 1.00 29.08 182 TYR A C 1
ATOM 2749 O O . TYR A 1 184 ? -10.728 -9.659 26.400 1.00 31.46 182 TYR A O 1
ATOM 2767 N N . THR A 1 185 ? -9.268 -8.032 26.908 1.00 32.59 183 THR A N 1
ATOM 2768 C CA . THR A 1 185 ? -8.462 -8.915 27.740 1.00 32.33 183 THR A CA 1
ATOM 2769 C C . THR A 1 185 ? -9.205 -9.216 29.037 1.00 33.60 183 THR A C 1
ATOM 2770 O O . THR A 1 185 ? -9.683 -8.305 29.720 1.00 31.67 183 THR A O 1
ATOM 2781 N N . LYS A 1 186 ? -9.319 -10.499 29.365 1.00 34.99 184 LYS A N 1
ATOM 2782 C CA . LYS A 1 186 ? -10.028 -10.913 30.566 1.00 39.75 184 LYS A CA 1
ATOM 2783 C C . LYS A 1 186 ? -9.112 -10.831 31.780 1.00 39.40 184 LYS A C 1
ATOM 2784 O O . LYS A 1 186 ? -7.930 -11.181 31.709 1.00 41.46 184 LYS A O 1
ATOM 2788 N N . LEU A 1 187 ? -9.660 -10.351 32.891 1.00 37.46 185 LEU A N 1
ATOM 2789 C CA . LEU A 1 187 ? -8.963 -10.332 34.175 1.00 39.97 185 LEU A CA 1
ATOM 2790 C C . LEU A 1 187 ? -9.646 -11.379 35.057 1.00 43.55 185 LEU A C 1
ATOM 2791 O O . LEU A 1 187 ? -10.640 -11.095 35.728 1.00 44.23 185 LEU A O 1
ATOM 2807 N N . SER A 1 188 ? -9.108 -12.601 35.046 1.00 49.09 186 SER A N 1
ATOM 2808 C CA . SER A 1 188 ? -9.723 -13.689 35.794 1.00 55.22 186 SER A CA 1
ATOM 2809 C C . SER A 1 188 ? -9.745 -13.428 37.294 1.00 56.43 186 SER A C 1
ATOM 2810 O O . SER A 1 188 ? -10.575 -14.015 37.998 1.00 60.64 186 SER A O 1
ATOM 2818 N N . ASP A 1 189 ? -8.861 -12.567 37.802 1.00 55.35 187 ASP A N 1
ATOM 2819 C CA . ASP A 1 189 ? -8.828 -12.293 39.233 1.00 58.75 187 ASP A CA 1
ATOM 2820 C C . ASP A 1 189 ? -9.963 -11.386 39.692 1.00 58.55 187 ASP A C 1
ATOM 2821 O O . ASP A 1 189 ? -10.208 -11.294 40.899 1.00 59.86 187 ASP A O 1
ATOM 2830 N N . VAL A 1 190 ? -10.659 -10.725 38.772 1.00 53.92 188 VAL A N 1
ATOM 2831 C CA . VAL A 1 190 ? -11.777 -9.855 39.117 1.00 52.72 188 VAL A CA 1
ATOM 2832 C C . VAL A 1 190 ? -13.058 -10.674 39.046 1.00 54.31 188 VAL A C 1
ATOM 2833 O O . VAL A 1 190 ? -13.365 -11.270 38.005 1.00 52.60 188 VAL A O 1
ATOM 2846 N N . VAL A 1 191 ? -13.807 -10.707 40.153 1.00 61.02 189 VAL A N 1
ATOM 2847 C CA . VAL A 1 191 ? -15.039 -11.486 40.200 1.00 65.24 189 VAL A CA 1
ATOM 2848 C C . VAL A 1 191 ? -16.292 -10.623 40.104 1.00 63.68 189 VAL A C 1
ATOM 2849 O O . VAL A 1 191 ? -17.387 -11.164 39.874 1.00 65.61 189 VAL A O 1
ATOM 2862 N N . ASP A 1 192 ? -16.175 -9.308 40.262 1.00 60.66 190 ASP A N 1
ATOM 2863 C CA . ASP A 1 192 ? -17.350 -8.456 40.142 1.00 58.34 190 ASP A CA 1
ATOM 2864 C C . ASP A 1 192 ? -16.918 -7.004 40.003 1.00 53.00 190 ASP A C 1
ATOM 2865 O O . ASP A 1 192 ? -15.830 -6.610 40.433 1.00 52.29 190 ASP A O 1
ATOM 2874 N N . ILE A 1 193 ? -17.795 -6.216 39.387 1.00 53.86 191 ILE A N 1
ATOM 2875 C CA . ILE A 1 193 ? -17.618 -4.772 39.244 1.00 52.77 191 ILE A CA 1
ATOM 2876 C C . ILE A 1 193 ? -19.001 -4.135 39.336 1.00 52.92 191 ILE A C 1
ATOM 2877 O O . ILE A 1 193 ? -20.013 -4.849 39.271 1.00 54.51 191 ILE A O 1
ATOM 2893 N N . PRO A 1 194 ? -19.101 -2.815 39.481 1.00 54.75 192 PRO A N 1
ATOM 2894 C CA . PRO A 1 194 ? -20.429 -2.188 39.542 1.00 59.63 192 PRO A CA 1
ATOM 2895 C C . PRO A 1 194 ? -21.219 -2.414 38.262 1.00 58.79 192 PRO A C 1
ATOM 2896 O O . PRO A 1 194 ? -20.670 -2.403 37.159 1.00 54.65 192 PRO A O 1
ATOM 2907 N N . LYS A 1 195 ? -22.524 -2.625 38.420 1.00 63.93 193 LYS A N 1
ATOM 2908 C CA . LYS A 1 195 ? -23.402 -2.729 37.264 1.00 67.61 193 LYS A CA 1
ATOM 2909 C C . LYS A 1 195 ? -23.315 -1.449 36.443 1.00 65.39 193 LYS A C 1
ATOM 2910 O O . LYS A 1 195 ? -23.211 -0.346 36.988 1.00 68.70 193 LYS A O 1
ATOM 2946 N N . THR A 1 197 ? -24.906 0.245 32.616 1.00 60.82 195 THR A N 1
ATOM 2947 C CA . THR A 1 197 ? -25.628 0.169 31.355 1.00 61.36 195 THR A CA 1
ATOM 2948 C C . THR A 1 197 ? -24.644 0.237 30.195 1.00 58.80 195 THR A C 1
ATOM 2949 O O . THR A 1 197 ? -23.654 0.972 30.239 1.00 55.24 195 THR A O 1
ATOM 2960 N N . LYS A 1 198 ? -24.917 -0.545 29.148 1.00 59.41 196 LYS A N 1
ATOM 2961 C CA . LYS A 1 198 ? -24.011 -0.578 28.006 1.00 59.58 196 LYS A CA 1
ATOM 2962 C C . LYS A 1 198 ? -23.879 0.794 27.362 1.00 61.09 196 LYS A C 1
ATOM 2963 O O . LYS A 1 198 ? -22.828 1.113 26.794 1.00 57.24 196 LYS A O 1
ATOM 2982 N N . VAL A 1 199 ? -24.922 1.624 27.448 1.00 65.28 197 VAL A N 1
ATOM 2983 C CA . VAL A 1 199 ? -24.836 2.978 26.907 1.00 65.55 197 VAL A CA 1
ATOM 2984 C C . VAL A 1 199 ? -23.797 3.787 27.674 1.00 61.48 197 VAL A C 1
ATOM 2985 O O . VAL A 1 199 ? -23.014 4.543 27.083 1.00 60.34 197 VAL A O 1
ATOM 2998 N N . ASP A 1 200 ? -23.771 3.643 29.002 1.00 60.14 198 ASP A N 1
ATOM 2999 C CA . ASP A 1 200 ? -22.753 4.322 29.795 1.00 62.19 198 ASP A CA 1
ATOM 3000 C C . ASP A 1 200 ? -21.359 3.799 29.472 1.00 58.25 198 ASP A C 1
ATOM 3001 O O . ASP A 1 200 ? -20.376 4.540 29.582 1.00 58.49 198 ASP A O 1
ATOM 3010 N N . ALA A 1 201 ? -21.253 2.529 29.075 1.00 51.39 199 ALA A N 1
ATOM 3011 C CA . ALA A 1 201 ? -19.948 1.951 28.776 1.00 47.50 199 ALA A CA 1
ATOM 3012 C C . ALA A 1 201 ? -19.410 2.467 27.448 1.00 47.02 199 ALA A C 1
ATOM 3013 O O . ALA A 1 201 ? -18.262 2.919 27.365 1.00 44.57 199 ALA A O 1
ATOM 3020 N N . GLU A 1 202 ? -20.226 2.407 26.392 1.00 46.82 200 GLU A N 1
ATOM 3021 C CA . GLU A 1 202 ? -19.768 2.872 25.087 1.00 50.45 200 GLU A CA 1
ATOM 3022 C C . GLU A 1 202 ? -19.491 4.369 25.107 1.00 53.11 200 GLU A C 1
ATOM 3023 O O . GLU A 1 202 ? -18.554 4.841 24.453 1.00 52.14 200 GLU A O 1
ATOM 3035 N N . SER A 1 203 ? -20.294 5.132 25.853 1.00 56.69 201 SER A N 1
ATOM 3036 C CA . SER A 1 203 ? -20.055 6.565 25.970 1.00 59.27 201 SER A CA 1
ATOM 3037 C C . SER A 1 203 ? -18.717 6.838 26.645 1.00 56.44 201 SER A C 1
ATOM 3038 O O . SER A 1 203 ? -17.933 7.675 26.183 1.00 58.99 201 SER A O 1
ATOM 3046 N N . LYS A 1 204 ? -18.435 6.133 27.743 1.00 50.36 202 LYS A N 1
ATOM 3047 C CA . LYS A 1 204 ? -17.182 6.347 28.459 1.00 47.91 202 LYS A CA 1
ATOM 3048 C C . LYS A 1 204 ? -15.980 6.015 27.584 1.00 45.54 202 LYS A C 1
ATOM 3049 O O . LYS A 1 204 ? -14.979 6.741 27.592 1.00 45.68 202 LYS A O 1
ATOM 3068 N N . VAL A 1 205 ? -16.062 4.927 26.814 1.00 44.59 203 VAL A N 1
ATOM 3069 C CA . VAL A 1 205 ? -14.946 4.538 25.955 1.00 42.13 203 VAL A CA 1
ATOM 3070 C C . VAL A 1 205 ? -14.652 5.633 24.936 1.00 40.70 203 VAL A C 1
ATOM 3071 O O . VAL A 1 205 ? -13.509 6.084 24.794 1.00 37.42 203 VAL A O 1
ATOM 3084 N N . ASN A 1 206 ? -15.681 6.082 24.211 1.00 45.06 204 ASN A N 1
ATOM 3085 C CA . ASN A 1 206 ? -15.475 7.116 23.203 1.00 49.06 204 ASN A CA 1
ATOM 3086 C C . ASN A 1 206 ? -15.050 8.446 23.813 1.00 51.47 204 ASN A C 1
ATOM 3087 O O . ASN A 1 206 ? -14.553 9.314 23.087 1.00 50.80 204 ASN A O 1
ATOM 3098 N N . LYS A 1 207 ? -15.234 8.627 25.118 1.00 51.65 205 LYS A N 1
ATOM 3099 C CA . LYS A 1 207 ? -14.738 9.808 25.814 1.00 53.07 205 LYS A CA 1
ATOM 3100 C C . LYS A 1 207 ? -13.310 9.636 26.316 1.00 50.22 205 LYS A C 1
ATOM 3101 O O . LYS A 1 207 ? -12.790 10.537 26.982 1.00 50.55 205 LYS A O 1
ATOM 3120 N N . GLY A 1 208 ? -12.673 8.505 26.025 1.00 44.85 206 GLY A N 1
ATOM 3121 C CA . GLY A 1 208 ? -11.287 8.301 26.388 1.00 41.77 206 GLY A CA 1
ATOM 3122 C C . GLY A 1 208 ? -11.048 7.580 27.692 1.00 41.16 206 GLY A C 1
ATOM 3123 O O . GLY A 1 208 ? -9.950 7.693 28.250 1.00 40.39 206 GLY A O 1
ATOM 3127 N N . GLU A 1 209 ? -12.027 6.838 28.193 1.00 42.53 207 GLU A N 1
ATOM 3128 C CA . GLU A 1 209 ? -11.910 6.157 29.473 1.00 41.39 207 GLU A CA 1
ATOM 3129 C C . GLU A 1 209 ? -11.563 4.688 29.275 1.00 38.47 207 GLU A C 1
ATOM 3130 O O . GLU A 1 209 ? -12.131 4.012 28.413 1.00 37.68 207 GLU A O 1
ATOM 3142 N N . LEU A 1 210 ? -10.606 4.205 30.065 1.00 34.64 208 LEU A N 1
ATOM 3143 C CA . LEU A 1 210 ? -10.288 2.783 30.130 1.00 35.53 208 LEU A CA 1
ATOM 3144 C C . LEU A 1 210 ? -11.128 2.157 31.237 1.00 38.53 208 LEU A C 1
ATOM 3145 O O . LEU A 1 210 ? -11.026 2.562 32.400 1.00 40.45 208 LEU A O 1
ATOM 3161 N N . ILE A 1 211 ? -11.956 1.173 30.882 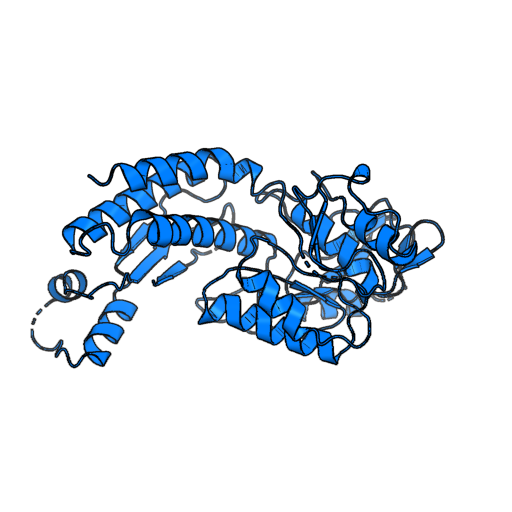1.00 36.08 209 ILE A N 1
ATOM 3162 C CA . ILE A 1 211 ? -12.918 0.613 31.820 1.00 36.72 209 ILE A CA 1
ATOM 3163 C C . ILE A 1 211 ? -12.935 -0.908 31.746 1.00 36.61 209 ILE A C 1
ATOM 3164 O O . ILE A 1 211 ? -12.496 -1.515 30.768 1.00 36.13 209 ILE A O 1
ATOM 3180 N N . LEU A 1 212 ? -13.455 -1.514 32.813 1.00 38.24 210 LEU A N 1
ATOM 3181 C CA . LEU A 1 212 ? -13.804 -2.925 32.848 1.00 39.01 210 LEU A CA 1
ATOM 3182 C C . LEU A 1 212 ? -15.298 -3.085 32.582 1.00 36.71 210 LEU A C 1
ATOM 3183 O O . LEU A 1 212 ? -16.109 -2.244 32.981 1.00 38.02 210 LEU A O 1
ATOM 3199 N N . ILE A 1 213 ? -15.658 -4.179 31.911 1.00 35.69 211 ILE A N 1
ATOM 3200 C CA . ILE A 1 213 ? -17.052 -4.472 31.605 1.00 36.95 211 ILE A CA 1
ATOM 3201 C C . ILE A 1 213 ? -17.339 -5.942 31.875 1.00 38.08 211 ILE A C 1
ATOM 3202 O O . ILE A 1 213 ? -16.444 -6.791 31.818 1.00 36.46 211 ILE A O 1
ATOM 3218 N N . LYS A 1 214 ? -18.607 -6.233 32.172 1.00 38.95 212 LYS A N 1
ATOM 3219 C CA . LYS A 1 214 ? -19.104 -7.603 32.269 1.00 45.34 212 LYS A CA 1
ATOM 3220 C C . LYS A 1 214 ? -19.574 -8.021 30.878 1.00 48.61 212 LYS A C 1
ATOM 3221 O O . LYS A 1 214 ? -20.549 -7.473 30.353 1.00 43.91 212 LYS A O 1
ATOM 3240 N N . GLU A 1 215 ? -18.907 -9.007 30.289 1.00 52.75 213 GLU A N 1
ATOM 3241 C CA . GLU A 1 215 ? -19.192 -9.416 28.916 1.00 58.16 213 GLU A CA 1
ATOM 3242 C C . GLU A 1 215 ? -19.122 -10.934 28.850 1.00 64.00 213 GLU A C 1
ATOM 3243 O O . GLU A 1 215 ? -18.047 -11.518 29.018 1.00 61.94 213 GLU A O 1
ATOM 3255 N N . ALA A 1 216 ? -20.272 -11.566 28.624 1.00 72.25 214 ALA A N 1
ATOM 3256 C CA . ALA A 1 216 ? -20.361 -13.013 28.453 1.00 78.18 214 ALA A CA 1
ATOM 3257 C C . ALA A 1 216 ? -19.750 -13.750 29.646 1.00 82.12 214 ALA A C 1
ATOM 3258 O O . ALA A 1 216 ? -18.856 -14.587 29.510 1.00 80.25 214 ALA A O 1
ATOM 3265 N N . GLY A 1 217 ? -20.255 -13.415 30.832 1.00 86.52 215 GLY A N 1
ATOM 3266 C CA . GLY A 1 217 ? -19.926 -14.121 32.047 1.00 87.36 215 GLY A CA 1
ATOM 3267 C C . GLY A 1 217 ? -18.679 -13.645 32.764 1.00 83.25 215 GLY A C 1
ATOM 3268 O O . GLY A 1 217 ? -18.612 -13.745 33.994 1.00 89.21 215 GLY A O 1
ATOM 3272 N N . ALA A 1 218 ? -17.697 -13.133 32.034 1.00 69.92 216 ALA A N 1
ATOM 3273 C CA . ALA A 1 218 ? -16.417 -12.742 32.606 1.00 58.35 216 ALA A CA 1
ATOM 3274 C C . ALA A 1 218 ? -16.297 -11.221 32.648 1.00 49.43 216 ALA A C 1
ATOM 3275 O O . ALA A 1 218 ? -17.188 -10.485 32.219 1.00 48.22 216 ALA A O 1
ATOM 3282 N N . ILE A 1 219 ? -15.169 -10.751 33.176 1.00 44.23 217 ILE A N 1
ATOM 3283 C CA . ILE A 1 219 ? -14.860 -9.327 33.260 1.00 44.63 217 ILE A CA 1
ATOM 3284 C C . ILE A 1 219 ? -13.600 -9.073 32.447 1.00 40.01 217 ILE A C 1
ATOM 3285 O O . ILE A 1 219 ? -12.616 -9.812 32.571 1.00 41.91 217 ILE A O 1
ATOM 3301 N N . ARG A 1 220 ? -13.631 -8.035 31.614 1.00 37.84 218 ARG A N 1
ATOM 3302 C CA . ARG A 1 220 ? -12.525 -7.765 30.709 1.00 35.27 218 ARG A CA 1
ATOM 3303 C C . ARG A 1 220 ? -12.446 -6.272 30.427 1.00 31.77 218 ARG A C 1
ATOM 3304 O O . ARG A 1 220 ? -13.387 -5.518 30.690 1.00 32.62 218 ARG A O 1
ATOM 3325 N N . ILE A 1 221 ? -11.290 -5.852 29.911 1.00 30.50 219 ILE A N 1
ATOM 3326 C CA . ILE A 1 221 ? -11.111 -4.470 29.482 1.00 29.84 219 ILE A CA 1
ATOM 3327 C C . ILE A 1 221 ? -11.958 -4.223 28.242 1.00 29.44 219 ILE A C 1
ATOM 3328 O O . ILE A 1 221 ? -11.899 -4.987 27.268 1.00 30.37 219 ILE A O 1
ATOM 3344 N N . ALA A 1 222 ? -12.743 -3.142 28.265 1.00 30.10 220 ALA A N 1
ATOM 3345 C CA . ALA A 1 222 ? -13.664 -2.870 27.166 1.00 30.88 220 ALA A CA 1
ATOM 3346 C C . ALA A 1 222 ? -12.920 -2.497 25.889 1.00 30.65 220 ALA A C 1
ATOM 3347 O O . ALA A 1 222 ? -13.282 -2.953 24.798 1.00 31.11 220 ALA A O 1
ATOM 3354 N N . ARG A 1 223 ? -11.889 -1.660 26.004 1.00 31.71 221 ARG A N 1
ATOM 3355 C CA . ARG A 1 223 ? -11.099 -1.229 24.857 1.00 31.63 221 ARG A CA 1
ATOM 3356 C C . ARG A 1 223 ? -9.813 -0.586 25.367 1.00 28.67 221 ARG A C 1
ATOM 3357 O O . ARG A 1 223 ? -9.846 0.210 26.312 1.00 30.50 221 ARG A O 1
ATOM 3378 N N . GLY A 1 224 ? -8.680 -0.932 24.761 1.00 26.95 222 GLY A N 1
ATOM 3379 C CA . GLY A 1 224 ? -7.397 -0.409 25.187 1.00 27.14 222 GLY A CA 1
ATOM 3380 C C . GLY A 1 224 ? -7.121 0.979 24.651 1.00 30.58 222 GLY A C 1
ATOM 3381 O O . GLY A 1 224 ? -6.303 1.154 23.743 1.00 30.05 222 GLY A O 1
ATOM 3385 N N . VAL A 1 225 ? -7.789 1.977 25.216 1.00 33.29 223 VAL A N 1
ATOM 3386 C CA . VAL A 1 225 ? -7.680 3.349 24.745 1.00 33.91 223 VAL A CA 1
ATOM 3387 C C . VAL A 1 225 ? -7.056 4.215 25.828 1.00 31.74 223 VAL A C 1
ATOM 3388 O O . VAL A 1 225 ? -7.216 3.967 27.030 1.00 30.92 223 VAL A O 1
ATOM 3401 N N . ASN A 1 226 ? -6.319 5.233 25.383 1.00 33.66 224 ASN A N 1
ATOM 3402 C CA . ASN A 1 226 ? -5.850 6.301 26.249 1.00 34.79 224 ASN A CA 1
ATOM 3403 C C . ASN A 1 226 ? -6.911 7.403 26.278 1.00 33.84 224 ASN A C 1
ATOM 3404 O O . ASN A 1 226 ? -8.019 7.236 25.763 1.00 36.84 224 ASN A O 1
ATOM 3415 N N . SER A 1 227 ? -6.576 8.554 26.857 1.00 37.41 225 SER A N 1
ATOM 3416 C CA . SER A 1 227 ? -7.552 9.612 27.090 1.00 40.33 225 SER A CA 1
ATOM 3417 C C . SER A 1 227 ? -7.689 10.593 25.931 1.00 41.21 225 SER A C 1
ATOM 3418 O O . SER A 1 227 ? -8.506 11.515 26.018 1.00 42.40 225 SER A O 1
ATOM 3426 N N . LEU A 1 228 ? -6.930 10.422 24.853 1.00 41.41 226 LEU A N 1
ATOM 3427 C CA . LEU A 1 228 ? -6.972 11.382 23.756 1.00 45.32 226 LEU A CA 1
ATOM 3428 C C . LEU A 1 228 ? -8.341 11.385 23.085 1.00 45.06 226 LEU A C 1
ATOM 3429 O O . LEU A 1 228 ? -8.838 10.340 22.654 1.00 40.98 226 LEU A O 1
ATOM 3445 N N . THR A 1 229 ? -8.949 12.569 22.998 1.00 48.90 227 THR A N 1
ATOM 3446 C CA . THR A 1 229 ? -10.206 12.752 22.283 1.00 53.37 227 THR A CA 1
ATOM 3447 C C . THR A 1 229 ? -10.133 13.793 21.175 1.00 57.91 227 THR A C 1
ATOM 3448 O O . THR A 1 229 ? -10.892 13.694 20.207 1.00 56.14 227 THR A O 1
ATOM 3459 N N . GLU A 1 230 ? -9.252 14.788 21.292 1.00 62.67 228 GLU A N 1
ATOM 3460 C CA . GLU A 1 230 ? -9.048 15.779 20.238 1.00 67.75 228 GLU A CA 1
ATOM 3461 C C . GLU A 1 230 ? -8.140 15.177 19.173 1.00 65.70 228 GLU A C 1
ATOM 3462 O O . GLU A 1 230 ? -6.958 14.920 19.427 1.00 65.35 228 GLU A O 1
ATOM 3474 N N . LEU A 1 231 ? -8.681 14.962 17.979 1.00 65.92 229 LEU A N 1
ATOM 3475 C CA . LEU A 1 231 ? -7.950 14.327 16.895 1.00 64.68 229 LEU A CA 1
ATOM 3476 C C . LEU A 1 231 ? -7.641 15.337 15.798 1.00 67.01 229 LEU A C 1
ATOM 3477 O O . LEU A 1 231 ? -8.413 16.268 15.547 1.00 67.92 229 LEU A O 1
ATOM 3493 N N . THR A 1 232 ? -6.492 15.146 15.153 1.00 68.65 230 THR A N 1
ATOM 3494 C CA . THR A 1 232 ? -6.060 15.984 14.043 1.00 72.95 230 THR A CA 1
ATOM 3495 C C . THR A 1 232 ? -5.727 15.090 12.853 1.00 73.85 230 THR A C 1
ATOM 3496 O O . THR A 1 232 ? -5.789 13.859 12.935 1.00 71.52 230 THR A O 1
ATOM 3507 N N . ALA A 1 233 ? -5.363 15.720 11.733 1.00 77.54 231 ALA A N 1
ATOM 3508 C CA . ALA A 1 233 ? -5.009 14.959 10.541 1.00 78.51 231 ALA A CA 1
ATOM 3509 C C . ALA A 1 233 ? -3.728 14.160 10.743 1.00 74.90 231 ALA A C 1
ATOM 3510 O O . ALA A 1 233 ? -3.596 13.058 10.200 1.00 74.59 231 ALA A O 1
ATOM 3517 N N . GLU A 1 234 ? -2.781 14.692 11.513 1.00 71.42 232 GLU A N 1
ATOM 3518 C CA . GLU A 1 234 ? -1.520 14.012 11.772 1.00 67.61 232 GLU A CA 1
ATOM 3519 C C . GLU A 1 234 ? -1.523 13.219 13.073 1.00 63.52 232 GLU A C 1
ATOM 3520 O O . GLU A 1 234 ? -0.591 12.443 13.307 1.00 62.37 232 GLU A O 1
ATOM 3524 N N . LYS A 1 235 ? -2.545 13.392 13.921 1.00 63.49 233 LYS A N 1
ATOM 3525 C CA . LYS A 1 235 ? -2.644 12.692 15.208 1.00 57.98 233 LYS A CA 1
ATOM 3526 C C . LYS A 1 235 ? -4.107 12.271 15.377 1.00 53.74 233 LYS A C 1
ATOM 3527 O O . LYS A 1 235 ? -4.882 12.899 16.102 1.00 55.44 233 LYS A O 1
ATOM 3546 N N . GLY A 1 236 ? -4.477 11.189 14.704 1.00 51.32 234 GLY A N 1
ATOM 3547 C CA . GLY A 1 236 ? -5.855 10.750 14.613 1.00 54.13 234 GLY A CA 1
ATOM 3548 C C . GLY A 1 236 ? -6.181 9.579 15.515 1.00 54.29 234 GLY A C 1
ATOM 3549 O O . GLY A 1 236 ? -5.616 9.427 16.605 1.00 50.08 234 GLY A O 1
ATOM 3553 N N . GLU A 1 237 ? -7.107 8.734 15.048 1.00 55.97 235 GLU A N 1
ATOM 3554 C CA . GLU A 1 237 ? -7.636 7.657 15.879 1.00 54.87 235 GLU A CA 1
ATOM 3555 C C . GLU A 1 237 ? -6.533 6.733 16.375 1.00 49.51 235 GLU A C 1
ATOM 3556 O O . GLU A 1 237 ? -6.594 6.231 17.504 1.00 48.81 235 GLU A O 1
ATOM 3585 N N . PHE A 1 239 ? -3.731 7.256 17.483 1.00 39.72 237 PHE A N 1
ATOM 3586 C CA . PHE A 1 239 ? -3.073 7.746 18.684 1.00 36.62 237 PHE A CA 1
ATOM 3587 C C . PHE A 1 239 ? -3.926 7.589 19.934 1.00 36.71 237 PHE A C 1
ATOM 3588 O O . PHE A 1 239 ? -3.446 7.894 21.032 1.00 39.60 237 PHE A O 1
ATOM 3605 N N . GLN A 1 240 ? -5.172 7.136 19.797 1.00 36.20 238 GLN A N 1
ATOM 3606 C CA . GLN A 1 240 ? -5.975 6.764 20.951 1.00 37.38 238 GLN A CA 1
ATOM 3607 C C . GLN A 1 240 ? -5.671 5.353 21.437 1.00 34.62 238 GLN A C 1
ATOM 3608 O O . GLN A 1 240 ? -6.133 4.974 22.519 1.00 36.52 238 GLN A O 1
ATOM 3622 N N . LYS A 1 241 ? -4.897 4.578 20.676 1.00 30.27 239 LYS A N 1
ATOM 3623 C CA . LYS A 1 241 ? -4.704 3.158 20.948 1.00 29.93 239 LYS A CA 1
ATOM 3624 C C . LYS A 1 241 ? -3.442 2.947 21.777 1.00 28.94 239 LYS A C 1
ATOM 3625 O O . LYS A 1 241 ? -2.340 3.311 21.352 1.00 27.44 239 LYS A O 1
ATOM 3644 N N . ILE A 1 242 ? -3.611 2.315 22.942 1.00 28.39 240 ILE A N 1
ATOM 3645 C CA . ILE A 1 242 ? -2.502 2.101 23.870 1.00 26.57 240 ILE A CA 1
ATOM 3646 C C . ILE A 1 242 ? -1.340 1.398 23.177 1.00 28.44 240 ILE A C 1
ATOM 3647 O O . ILE A 1 242 ? -0.180 1.810 23.302 1.00 30.69 240 ILE A O 1
ATOM 3663 N N . LYS A 1 243 ? -1.627 0.320 22.439 1.00 30.00 241 LYS A N 1
ATOM 3664 C CA . LYS A 1 243 ? -0.538 -0.472 21.873 1.00 34.10 241 LYS A CA 1
ATOM 3665 C C . LYS A 1 243 ? 0.219 0.308 20.802 1.00 32.73 241 LYS A C 1
ATOM 3666 O O . LYS A 1 243 ? 1.438 0.149 20.656 1.00 33.53 241 LYS A O 1
ATOM 3685 N N . ILE A 1 244 ? -0.480 1.147 20.033 1.00 31.12 242 ILE A N 1
ATOM 3686 C CA . ILE A 1 244 ? 0.193 1.927 18.998 1.00 29.54 242 ILE A CA 1
ATOM 3687 C C . ILE A 1 244 ? 1.136 2.941 19.634 1.00 27.73 242 ILE A C 1
ATOM 3688 O O . ILE A 1 244 ? 2.295 3.075 19.226 1.00 28.23 242 ILE A O 1
ATOM 3704 N N . VAL A 1 245 ? 0.657 3.663 20.650 1.00 29.77 243 VAL A N 1
ATOM 3705 C CA . VAL A 1 245 ? 1.501 4.654 21.312 1.00 29.89 243 VAL A CA 1
ATOM 3706 C C . VAL A 1 245 ? 2.727 3.986 21.924 1.00 27.91 243 VAL A C 1
ATOM 3707 O O . VAL A 1 245 ? 3.837 4.531 21.873 1.00 28.88 243 VAL A O 1
ATOM 3720 N N . ASP A 1 246 ? 2.550 2.799 22.514 1.00 28.74 244 ASP A N 1
ATOM 3721 C CA . ASP A 1 246 ? 3.695 2.091 23.082 1.00 29.20 244 ASP A CA 1
ATOM 3722 C C . ASP A 1 246 ? 4.718 1.751 22.003 1.00 27.24 244 ASP A C 1
ATOM 3723 O O . ASP A 1 246 ? 5.931 1.813 22.244 1.00 27.81 244 ASP A O 1
ATOM 3732 N N . THR A 1 247 ? 4.251 1.383 20.807 1.00 27.22 245 THR A N 1
ATOM 3733 C CA . THR A 1 247 ? 5.171 1.091 19.713 1.00 27.98 245 THR A CA 1
ATOM 3734 C C . THR A 1 247 ? 5.935 2.341 19.298 1.00 29.03 245 THR A C 1
ATOM 3735 O O . THR A 1 247 ? 7.159 2.307 19.126 1.00 29.77 245 THR A O 1
ATOM 3746 N N . LEU A 1 248 ? 5.222 3.454 19.109 1.00 29.44 246 LEU A N 1
ATOM 3747 C CA . LEU A 1 248 ? 5.884 4.695 18.733 1.00 30.78 246 LEU A CA 1
ATOM 3748 C C . LEU A 1 248 ? 6.883 5.120 19.798 1.00 30.99 246 LEU A C 1
ATOM 3749 O O . LEU A 1 248 ? 7.968 5.622 19.480 1.00 32.14 246 LEU A O 1
ATOM 3765 N N . ASP A 1 249 ? 6.541 4.908 21.070 1.00 30.18 247 ASP A N 1
ATOM 3766 C CA . ASP A 1 249 ? 7.387 5.395 22.152 1.00 31.20 247 ASP A CA 1
ATOM 3767 C C . ASP A 1 249 ? 8.708 4.638 22.218 1.00 31.00 247 ASP A C 1
ATOM 3768 O 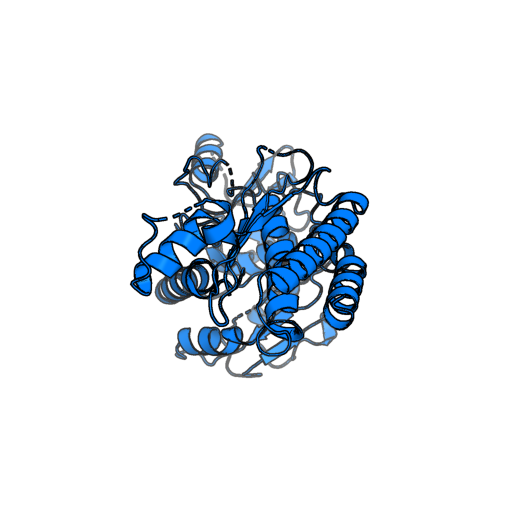O . ASP A 1 249 ? 9.765 5.252 22.410 1.00 32.17 247 ASP A O 1
ATOM 3777 N N . ILE A 1 250 ? 8.683 3.312 22.061 1.00 30.18 248 ILE A N 1
ATOM 3778 C CA . ILE A 1 250 ? 9.931 2.561 22.169 1.00 35.11 248 ILE A CA 1
ATOM 3779 C C . ILE A 1 250 ? 10.838 2.863 20.983 1.00 31.85 248 ILE A C 1
ATOM 3780 O O . ILE A 1 250 ? 12.064 2.930 21.126 1.00 32.94 248 ILE A O 1
ATOM 3796 N N . ILE A 1 251 ? 10.256 3.051 19.796 1.00 25.92 249 ILE A N 1
ATOM 3797 C CA . ILE A 1 251 ? 11.062 3.391 18.628 1.00 24.04 249 ILE A CA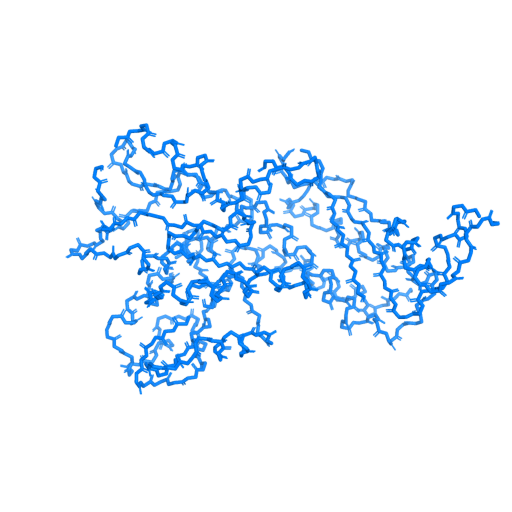 1
ATOM 3798 C C . ILE A 1 251 ? 11.673 4.776 18.796 1.00 22.85 249 ILE A C 1
ATOM 3799 O O . ILE A 1 251 ? 12.876 4.977 18.583 1.00 25.65 249 ILE A O 1
ATOM 3815 N N . HIS A 1 252 ? 10.847 5.756 19.164 1.00 27.08 250 HIS A N 1
ATOM 3816 C CA . HIS A 1 252 ? 11.346 7.110 19.375 1.00 27.82 250 HIS A CA 1
ATOM 3817 C C . HIS A 1 252 ? 12.414 7.128 20.461 1.00 26.25 250 HIS A C 1
ATOM 3818 O O . HIS A 1 252 ? 13.473 7.746 20.299 1.00 26.47 250 HIS A O 1
ATOM 3832 N N . SER A 1 253 ? 12.157 6.445 21.577 1.00 27.12 251 SER A N 1
ATOM 3833 C CA . SER A 1 253 ? 13.131 6.408 22.662 1.00 27.19 251 SER A CA 1
ATOM 3834 C C . SER A 1 253 ? 14.448 5.797 22.196 1.00 26.91 251 SER A C 1
ATOM 3835 O O . SER A 1 253 ? 15.525 6.340 22.468 1.00 25.98 251 SER A O 1
ATOM 3843 N N . ASP A 1 254 ? 14.381 4.659 21.494 1.00 26.10 252 ASP A N 1
ATOM 3844 C CA . ASP A 1 254 ? 15.597 3.991 21.035 1.00 24.52 252 ASP A CA 1
ATOM 3845 C C . ASP A 1 254 ? 16.422 4.909 20.136 1.00 22.81 252 ASP A C 1
ATOM 3846 O O . ASP A 1 254 ? 17.648 5.000 20.275 1.00 23.80 252 ASP A O 1
ATOM 3855 N N . ILE A 1 255 ? 15.765 5.587 19.191 1.00 24.01 253 ILE A N 1
ATOM 3856 C CA . ILE A 1 255 ? 16.489 6.436 18.249 1.00 24.08 253 ILE A CA 1
ATOM 3857 C C . ILE A 1 255 ? 17.087 7.637 18.972 1.00 22.95 253 ILE A C 1
ATOM 3858 O O . ILE A 1 255 ? 18.257 7.985 18.773 1.00 22.36 253 ILE A O 1
ATOM 3874 N N . ARG A 1 256 ? 16.291 8.299 19.812 1.00 24.59 254 ARG A N 1
ATOM 3875 C CA . ARG A 1 256 ? 16.778 9.481 20.511 1.00 25.30 254 ARG A CA 1
ATOM 3876 C C . ARG A 1 256 ? 17.918 9.143 21.459 1.00 25.29 254 ARG A C 1
ATOM 3877 O O . ARG A 1 256 ? 18.847 9.946 21.610 1.00 26.55 254 ARG A O 1
ATOM 3898 N N . LYS A 1 257 ? 17.884 7.958 22.074 1.00 27.30 255 LYS A N 1
ATOM 3899 C CA . LYS A 1 257 ? 18.934 7.574 23.008 1.00 29.23 255 LYS A CA 1
ATOM 3900 C C . LYS A 1 257 ? 20.274 7.406 22.304 1.00 26.66 255 LYS A C 1
ATOM 3901 O O . LYS A 1 257 ? 21.305 7.857 22.816 1.00 24.55 255 LYS A O 1
ATOM 3920 N N . VAL A 1 258 ? 20.288 6.758 21.138 1.00 26.51 256 VAL A N 1
ATOM 3921 C CA . VAL A 1 258 ? 21.543 6.575 20.416 1.00 22.46 256 VAL A CA 1
ATOM 3922 C C . VAL A 1 258 ? 22.090 7.918 19.953 1.00 21.23 256 VAL A C 1
ATOM 3923 O O . VAL A 1 258 ? 23.299 8.171 20.021 1.00 23.04 256 VAL A O 1
ATOM 3936 N N . ILE A 1 259 ? 21.214 8.802 19.474 1.00 23.29 257 ILE A N 1
ATOM 3937 C CA . ILE A 1 259 ? 21.663 10.109 19.001 1.00 23.42 257 ILE A CA 1
ATOM 3938 C C . ILE A 1 259 ? 22.284 10.898 20.150 1.00 25.21 257 ILE A C 1
ATOM 3939 O O . ILE A 1 259 ? 23.350 11.513 20.006 1.00 26.64 257 ILE A O 1
ATOM 3955 N N . ILE A 1 260 ? 21.620 10.893 21.308 1.00 25.46 258 ILE A N 1
ATOM 3956 C CA . ILE A 1 260 ? 22.097 11.659 22.457 1.00 26.86 258 ILE A CA 1
ATOM 3957 C C . ILE A 1 260 ? 23.360 11.035 23.029 1.00 26.93 258 ILE A C 1
ATOM 3958 O O . ILE A 1 260 ? 24.301 11.743 23.412 1.00 29.83 258 ILE A O 1
ATOM 3974 N N . ASP A 1 261 ? 23.399 9.704 23.102 1.00 26.30 259 ASP A N 1
ATOM 3975 C CA . ASP A 1 261 ? 24.512 9.017 23.735 1.00 27.39 259 ASP A CA 1
ATOM 3976 C C . ASP A 1 261 ? 25.751 8.972 22.855 1.00 26.18 259 ASP A C 1
ATOM 3977 O O . ASP A 1 261 ? 26.874 9.022 23.371 1.00 27.47 259 ASP A O 1
ATOM 3986 N N . ASP A 1 262 ? 25.574 8.860 21.541 1.00 26.33 260 ASP A N 1
ATOM 3987 C CA . ASP A 1 262 ? 26.671 8.485 20.665 1.00 25.68 260 ASP A CA 1
ATOM 3988 C C . ASP A 1 262 ? 26.973 9.482 19.559 1.00 23.62 260 ASP A C 1
ATOM 3989 O O . ASP A 1 262 ? 28.079 9.440 19.012 1.00 27.68 260 ASP A O 1
ATOM 3998 N N . TYR A 1 263 ? 26.042 10.366 19.209 1.00 23.56 261 TYR A N 1
ATOM 3999 C CA . TYR A 1 263 ? 26.217 11.256 18.069 1.00 22.26 261 TYR A CA 1
ATOM 4000 C C . TYR A 1 263 ? 26.480 12.694 18.500 1.00 23.70 261 TYR A C 1
ATOM 4001 O O . TYR A 1 263 ? 27.532 13.252 18.177 1.00 26.19 261 TYR A O 1
ATOM 4019 N N . ILE A 1 264 ? 25.551 13.301 19.239 1.00 25.02 262 ILE A N 1
ATOM 4020 C CA . ILE A 1 264 ? 25.643 14.722 19.545 1.00 26.03 262 ILE A CA 1
ATOM 4021 C C . ILE A 1 264 ? 26.962 15.019 20.240 1.00 26.04 262 ILE A C 1
ATOM 4022 O O . ILE A 1 264 ? 27.309 14.402 21.255 1.00 26.24 262 ILE A O 1
ATOM 4038 N N . GLY A 1 265 ? 27.713 15.968 19.685 1.00 26.31 263 GLY A N 1
ATOM 4039 C CA . GLY A 1 265 ? 28.964 16.398 20.264 1.00 30.24 263 GLY A CA 1
ATOM 4040 C C . GLY A 1 265 ? 30.137 15.468 20.053 1.00 33.69 263 GLY A C 1
ATOM 4041 O O . GLY A 1 265 ? 31.287 15.896 20.223 1.00 38.89 263 GLY A O 1
ATOM 4045 N N . LYS A 1 266 ? 29.894 14.210 19.696 1.00 29.03 264 LYS A N 1
ATOM 4046 C CA . LYS A 1 266 ? 30.971 13.268 19.421 1.00 28.83 264 LYS A CA 1
ATOM 4047 C C . LYS A 1 266 ? 31.250 13.115 17.933 1.00 26.88 264 LYS A C 1
ATOM 4048 O O . LYS A 1 266 ? 32.393 12.834 17.552 1.00 30.30 264 LYS A O 1
ATOM 4067 N N . VAL A 1 267 ? 30.235 13.310 17.096 1.00 27.48 265 VAL A N 1
ATOM 4068 C CA . VAL A 1 267 ? 30.360 13.241 15.646 1.00 29.09 265 VAL A CA 1
ATOM 4069 C C . VAL A 1 267 ? 30.105 14.637 15.097 1.00 30.25 265 VAL A C 1
ATOM 4070 O O . VAL A 1 267 ? 29.146 15.303 15.508 1.00 29.66 265 VAL A O 1
ATOM 4083 N N . THR A 1 268 ? 30.961 15.089 14.184 1.00 32.29 266 THR A N 1
ATOM 4084 C CA . THR A 1 268 ? 30.727 16.377 13.546 1.00 31.12 266 THR A CA 1
ATOM 4085 C C . THR A 1 268 ? 29.372 16.353 12.849 1.00 27.67 266 THR A C 1
ATOM 4086 O O . THR A 1 268 ? 29.090 15.462 12.043 1.00 27.71 266 THR A O 1
ATOM 4097 N N . ASN A 1 269 ? 28.522 17.318 13.186 1.00 26.47 267 ASN A N 1
ATOM 4098 C CA . ASN A 1 269 ? 27.130 17.309 12.726 1.00 26.30 267 ASN A CA 1
ATOM 4099 C C . ASN A 1 269 ? 26.987 17.913 11.335 1.00 26.31 267 ASN A C 1
ATOM 4100 O O . ASN A 1 269 ? 26.214 18.841 11.102 1.00 25.61 267 ASN A O 1
ATOM 4111 N N . SER A 1 270 ? 27.764 17.386 10.399 1.00 26.94 268 SER A N 1
ATOM 4112 C CA . SER A 1 270 ? 27.686 17.799 9.013 1.00 25.93 268 SER A CA 1
ATOM 4113 C C . SER A 1 270 ? 26.549 17.071 8.308 1.00 26.12 268 SER A C 1
ATOM 4114 O O . SER A 1 270 ? 26.041 16.049 8.777 1.00 24.51 268 SER A O 1
ATOM 4122 N N . TYR A 1 271 ? 26.165 17.603 7.147 1.00 27.42 269 TYR A N 1
ATOM 4123 C CA . TYR A 1 271 ? 25.136 16.946 6.349 1.00 24.93 269 TYR A CA 1
ATOM 4124 C C . TYR A 1 271 ? 25.528 15.510 6.017 1.00 24.44 269 TYR A C 1
ATOM 4125 O O . TYR A 1 271 ? 24.693 14.601 6.089 1.00 24.13 269 TYR A O 1
ATOM 4143 N N . ASP A 1 272 ? 26.796 15.283 5.658 1.00 26.84 270 ASP A N 1
ATOM 4144 C CA . ASP A 1 272 ? 27.230 13.933 5.308 1.00 28.64 270 ASP A CA 1
ATOM 4145 C C . ASP A 1 272 ? 27.061 12.977 6.488 1.00 27.05 270 ASP A C 1
ATOM 4146 O O . ASP A 1 272 ? 26.672 11.817 6.307 1.00 27.03 270 ASP A O 1
ATOM 4155 N N . ASN A 1 273 ? 27.361 13.437 7.705 1.00 24.53 271 ASN A N 1
ATOM 4156 C CA . ASN A 1 273 ? 27.198 12.579 8.874 1.00 22.88 271 ASN A CA 1
ATOM 4157 C C . ASN A 1 273 ? 25.733 12.423 9.264 1.00 23.21 271 ASN A C 1
ATOM 4158 O O . ASN A 1 273 ? 25.340 11.357 9.753 1.00 23.49 271 ASN A O 1
ATOM 4169 N N . LYS A 1 274 ? 24.912 13.455 9.045 1.00 25.77 272 LYS A N 1
ATOM 4170 C CA . LYS A 1 274 ? 23.474 13.290 9.219 1.00 24.83 272 LYS A CA 1
ATOM 4171 C C . LYS A 1 274 ? 22.943 12.190 8.310 1.00 24.92 272 LYS A C 1
ATOM 4172 O O . LYS A 1 274 ? 22.085 11.396 8.712 1.00 23.94 272 LYS A O 1
ATOM 4191 N N . CYS A 1 275 ? 23.442 12.132 7.073 1.00 26.93 273 CYS A N 1
ATOM 4192 C CA . CYS A 1 275 ? 23.019 11.085 6.151 1.00 26.60 273 CYS A CA 1
ATOM 4193 C C . CYS A 1 275 ? 23.440 9.710 6.650 1.00 25.38 273 CYS A C 1
ATOM 4194 O O . CYS A 1 275 ? 22.666 8.751 6.564 1.00 25.00 273 CYS A O 1
ATOM 4202 N N . LEU A 1 276 ? 24.659 9.592 7.182 1.00 26.04 274 LEU A N 1
ATOM 4203 C CA . LEU A 1 276 ? 25.099 8.313 7.730 1.00 24.49 274 LEU A CA 1
ATOM 4204 C C . LEU A 1 276 ? 24.252 7.915 8.931 1.00 23.62 274 LEU A C 1
ATOM 4205 O O . LEU A 1 276 ? 23.937 6.733 9.117 1.00 25.68 274 LEU A O 1
ATOM 4221 N N . LEU A 1 277 ? 23.885 8.893 9.762 1.00 21.97 275 LEU A N 1
ATOM 4222 C CA . LEU A 1 277 ? 23.000 8.635 10.890 1.00 21.45 275 LEU A CA 1
ATOM 4223 C C . LEU A 1 277 ? 21.645 8.134 10.411 1.00 21.57 275 LEU A C 1
ATOM 4224 O O . LEU A 1 277 ? 21.104 7.158 10.942 1.00 23.64 275 LEU A O 1
ATOM 4240 N N . ILE A 1 278 ? 21.075 8.805 9.407 1.00 23.62 276 ILE A N 1
ATOM 4241 C CA . ILE A 1 278 ? 19.796 8.382 8.845 1.00 21.45 276 ILE A CA 1
ATOM 4242 C C . ILE A 1 278 ? 19.876 6.936 8.373 1.00 23.79 276 ILE A C 1
ATOM 4243 O O . ILE A 1 278 ? 18.996 6.117 8.665 1.00 26.98 276 ILE A O 1
ATOM 4259 N N . VAL A 1 279 ? 20.933 6.598 7.631 1.00 24.44 277 VAL A N 1
ATOM 4260 C CA . VAL A 1 279 ? 21.094 5.227 7.155 1.00 24.57 277 VAL A CA 1
ATOM 4261 C C . VAL A 1 279 ? 21.149 4.259 8.329 1.00 25.14 277 VAL A C 1
ATOM 4262 O O . VAL A 1 279 ? 20.555 3.175 8.284 1.00 25.24 277 VAL A O 1
ATOM 4275 N N . ALA A 1 280 ? 21.848 4.638 9.404 1.00 23.18 278 ALA A N 1
ATOM 4276 C CA . ALA A 1 280 ? 21.918 3.776 10.578 1.00 23.86 278 ALA A CA 1
ATOM 4277 C C . ALA A 1 280 ? 20.544 3.601 11.213 1.00 22.25 278 ALA A C 1
ATOM 4278 O O . ALA A 1 280 ? 20.186 2.501 11.650 1.00 23.22 278 ALA A O 1
ATOM 4285 N N . ILE A 1 281 ? 19.765 4.684 11.289 1.00 20.75 279 ILE A N 1
ATOM 4286 C CA . ILE A 1 281 ? 18.421 4.602 11.851 1.00 21.92 279 ILE A CA 1
ATOM 4287 C C . ILE A 1 281 ? 17.541 3.705 10.992 1.00 21.57 279 ILE A C 1
ATOM 4288 O O . ILE A 1 281 ? 16.772 2.885 11.507 1.00 21.52 279 ILE A O 1
ATOM 4304 N N . LYS A 1 282 ? 17.633 3.848 9.667 1.00 23.85 280 LYS A N 1
ATOM 4305 C CA . LYS A 1 282 ? 16.823 3.012 8.791 1.00 23.58 280 LYS A CA 1
ATOM 4306 C C . LYS A 1 282 ? 17.227 1.547 8.896 1.00 21.37 280 LYS A C 1
ATOM 4307 O O . LYS A 1 282 ? 16.369 0.661 8.796 1.00 24.02 280 LYS A O 1
ATOM 4326 N N . SER A 1 283 ? 18.516 1.263 9.113 1.00 25.75 281 SER A N 1
ATOM 4327 C CA . SER A 1 283 ? 18.931 -0.126 9.294 1.00 26.82 281 SER A CA 1
ATOM 4328 C C . SER A 1 283 ? 18.317 -0.718 10.560 1.00 26.02 281 SER A C 1
ATOM 4329 O O . SER A 1 283 ? 17.924 -1.891 10.579 1.00 26.03 281 SER A O 1
ATOM 4337 N N . TYR A 1 284 ? 18.237 0.079 11.628 1.00 25.17 282 TYR A N 1
ATOM 4338 C CA . TYR A 1 284 ? 17.518 -0.330 12.831 1.00 25.26 282 TYR A CA 1
ATOM 4339 C C . TYR A 1 284 ? 16.057 -0.619 12.513 1.00 23.71 282 TYR A C 1
ATOM 4340 O O . TYR A 1 284 ? 15.516 -1.655 12.916 1.00 25.47 282 TYR A O 1
ATOM 4358 N N . LEU A 1 285 ? 15.402 0.281 11.778 1.00 26.44 283 LEU A N 1
ATOM 4359 C CA . LEU A 1 285 ? 13.993 0.074 11.459 1.00 28.76 283 LEU A CA 1
ATOM 4360 C C . LEU A 1 285 ? 13.803 -1.170 10.599 1.00 30.50 283 LEU A C 1
ATOM 4361 O O . LEU A 1 285 ? 12.812 -1.892 10.751 1.00 32.00 283 LEU A O 1
ATOM 4377 N N . GLU A 1 286 ? 14.749 -1.449 9.696 1.00 29.08 284 GLU A N 1
ATOM 4378 C CA . GLU A 1 286 ? 14.676 -2.687 8.927 1.00 30.31 284 GLU A CA 1
ATOM 4379 C C . GLU A 1 286 ? 14.684 -3.900 9.853 1.00 31.04 284 GLU A C 1
ATOM 4380 O O . GLU A 1 286 ? 14.006 -4.901 9.587 1.00 32.69 284 GLU A O 1
ATOM 4392 N N . GLU A 1 287 ? 15.437 -3.831 10.954 1.00 33.76 285 GLU A N 1
ATOM 4393 C CA . GLU A 1 287 ? 15.415 -4.927 11.918 1.00 36.72 285 GLU A CA 1
ATOM 4394 C C . GLU A 1 287 ? 14.051 -5.043 12.588 1.00 35.90 285 GLU A C 1
ATOM 4395 O O . GLU A 1 287 ? 13.521 -6.149 12.742 1.00 39.68 285 GLU A O 1
ATOM 4407 N N . LEU A 1 288 ? 13.467 -3.914 13.000 1.00 33.41 286 LEU A N 1
ATOM 4408 C CA . LEU A 1 288 ? 12.137 -3.953 13.597 1.00 32.80 286 LEU A CA 1
ATOM 4409 C C . LEU A 1 288 ? 11.103 -4.478 12.610 1.00 36.16 286 LEU A C 1
ATOM 4410 O O . LEU A 1 288 ? 10.159 -5.168 13.011 1.00 38.05 286 LEU A O 1
ATOM 4426 N N . GLU A 1 289 ? 11.258 -4.161 11.321 1.00 34.56 287 GLU A N 1
ATOM 4427 C CA . GLU A 1 289 ? 10.377 -4.732 10.307 1.00 38.40 287 GLU A CA 1
ATOM 4428 C C . GLU A 1 289 ? 10.460 -6.253 10.316 1.00 44.12 287 GLU A C 1
ATOM 4429 O O . GLU A 1 289 ? 9.434 -6.940 10.249 1.00 47.35 287 GLU A O 1
ATOM 4441 N N . LYS A 1 290 ? 11.673 -6.799 10.430 1.00 45.29 288 LYS A N 1
ATOM 4442 C CA . LYS A 1 290 ? 11.825 -8.249 10.488 1.00 51.17 288 LYS A CA 1
ATOM 4443 C C . LYS A 1 290 ? 11.164 -8.821 11.736 1.00 54.99 288 LYS A C 1
ATOM 4444 O O . LYS A 1 290 ? 10.569 -9.905 11.693 1.00 58.98 288 LYS A O 1
ATOM 4463 N N . SER A 1 291 ? 11.253 -8.107 12.858 1.00 55.35 289 SER A N 1
ATOM 4464 C CA . SER A 1 291 ? 10.689 -8.582 14.115 1.00 59.31 289 SER A CA 1
ATOM 4465 C C . SER A 1 291 ? 9.179 -8.400 14.202 1.00 58.79 289 SER A C 1
ATOM 4466 O O . SER A 1 291 ? 8.599 -8.685 15.255 1.00 64.11 289 SER A O 1
ATOM 4474 N N . ALA A 1 292 ? 8.537 -7.926 13.136 1.00 51.75 290 ALA A N 1
ATOM 4475 C CA . ALA A 1 292 ? 7.079 -7.821 13.078 1.00 50.87 290 ALA A CA 1
ATOM 4476 C C . ALA A 1 292 ? 6.541 -6.793 14.072 1.00 54.35 290 ALA A C 1
ATOM 4477 O O . ALA A 1 292 ? 5.485 -6.990 14.675 1.00 60.73 290 ALA A O 1
ATOM 4484 N N . LEU A 1 293 ? 7.267 -5.690 14.248 1.00 52.35 291 LEU A N 1
ATOM 4485 C CA . LEU A 1 293 ? 6.724 -4.562 14.994 1.00 52.81 291 LEU A CA 1
ATOM 4486 C C . LEU A 1 293 ? 6.060 -3.546 14.073 1.00 52.79 291 LEU A C 1
ATOM 4487 O O . LEU A 1 293 ? 5.057 -2.927 14.449 1.00 53.37 291 LEU A O 1
ATOM 4503 N N . ILE A 1 294 ? 6.603 -3.373 12.867 1.00 47.28 292 ILE A N 1
ATOM 4504 C CA . ILE A 1 294 ? 6.158 -2.360 11.919 1.00 44.39 292 ILE A CA 1
ATOM 4505 C C . ILE A 1 294 ? 6.154 -2.979 10.527 1.00 43.24 292 ILE A C 1
ATOM 4506 O O . ILE A 1 294 ? 6.762 -4.023 10.284 1.00 39.25 292 ILE A O 1
ATOM 4522 N N . GLU A 1 295 ? 5.442 -2.325 9.613 1.00 44.17 293 GLU A N 1
ATOM 4523 C CA . GLU A 1 295 ? 5.385 -2.760 8.228 1.00 45.66 293 GLU A CA 1
ATOM 4524 C C . GLU A 1 295 ? 6.678 -2.386 7.502 1.00 40.92 293 GLU A C 1
ATOM 4525 O O . GLU A 1 295 ? 7.498 -1.608 7.996 1.00 37.61 293 GLU A O 1
ATOM 4537 N N . SER A 1 296 ? 6.851 -2.948 6.306 1.00 41.88 294 SER A N 1
ATOM 4538 C CA . SER A 1 296 ? 7.998 -2.603 5.482 1.00 43.23 294 SER A CA 1
ATOM 4539 C C . SER A 1 296 ? 7.927 -1.137 5.050 1.00 43.98 294 SER A C 1
ATOM 4540 O O . SER A 1 296 ? 6.918 -0.448 5.234 1.00 42.86 294 SER A O 1
ATOM 4548 N N . ASP A 1 297 ? 9.034 -0.661 4.474 1.00 45.94 295 ASP A N 1
ATOM 4549 C CA . ASP A 1 297 ? 9.086 0.608 3.748 1.00 44.91 295 ASP A CA 1
ATOM 4550 C C . ASP A 1 297 ? 9.033 1.824 4.669 1.00 38.17 295 ASP A C 1
ATOM 4551 O O . ASP A 1 297 ? 8.515 2.878 4.284 1.00 36.01 295 ASP A O 1
ATOM 4560 N N . SER A 1 298 ? 9.573 1.702 5.879 1.00 33.81 296 SER A N 1
ATOM 4561 C CA . SER A 1 298 ? 9.745 2.868 6.734 1.00 34.81 296 SER A CA 1
ATOM 4562 C C . SER A 1 298 ? 10.725 3.842 6.089 1.00 35.60 296 SER A C 1
ATOM 4563 O O . SER A 1 298 ? 11.682 3.440 5.421 1.00 39.50 296 SER A O 1
ATOM 4571 N N . THR A 1 299 ? 10.487 5.134 6.292 1.00 30.76 297 THR A N 1
ATOM 4572 C CA . THR A 1 299 ? 11.375 6.159 5.767 1.00 31.66 297 THR A CA 1
ATOM 4573 C C . THR A 1 299 ? 11.905 7.022 6.904 1.00 32.55 297 THR A C 1
ATOM 4574 O O . THR A 1 299 ? 11.263 7.172 7.948 1.00 35.09 297 THR A O 1
ATOM 4585 N N . VAL A 1 300 ? 13.098 7.571 6.694 1.00 28.46 298 VAL A N 1
ATOM 4586 C CA . VAL A 1 300 ? 13.688 8.562 7.587 1.00 26.47 298 VAL A CA 1
ATOM 4587 C C . VAL A 1 300 ? 14.344 9.628 6.721 1.00 24.80 298 VAL A C 1
ATOM 4588 O O . VAL A 1 300 ? 15.065 9.305 5.770 1.00 26.26 298 VAL A O 1
ATOM 4601 N N . GLU A 1 301 ? 14.098 10.894 7.044 1.00 25.73 299 GLU A N 1
ATOM 4602 C CA . GLU A 1 301 ? 14.621 11.990 6.243 1.00 26.18 299 GLU A CA 1
ATOM 4603 C C . GLU A 1 301 ? 14.907 13.181 7.145 1.00 25.85 299 GLU A C 1
ATOM 4604 O O . GLU A 1 301 ? 14.470 13.236 8.299 1.00 24.88 299 GLU A O 1
ATOM 4616 N N . ILE A 1 302 ? 15.662 14.143 6.607 1.00 25.13 300 ILE A N 1
ATOM 4617 C CA . ILE A 1 302 ? 15.791 15.429 7.280 1.00 24.04 300 ILE A CA 1
ATOM 4618 C C . ILE A 1 302 ? 14.410 16.057 7.388 1.00 24.20 300 ILE A C 1
ATOM 4619 O O . ILE A 1 302 ? 13.662 16.125 6.404 1.00 27.46 300 ILE A O 1
ATOM 4635 N N . ASP A 1 303 ? 14.054 16.489 8.599 1.00 25.82 301 ASP A N 1
ATOM 4636 C CA . ASP A 1 303 ? 12.786 17.166 8.846 1.00 27.71 301 ASP A CA 1
ATOM 4637 C C . ASP A 1 303 ? 12.823 18.552 8.214 1.00 31.13 301 ASP A C 1
ATOM 4638 O O . ASP A 1 303 ? 13.265 19.518 8.843 1.00 31.01 301 ASP A O 1
ATOM 4647 N N . PHE A 1 304 ? 12.347 18.655 6.972 1.00 32.00 302 PHE A N 1
ATOM 4648 C CA . PHE A 1 304 ? 12.544 19.869 6.187 1.00 31.34 302 PHE A CA 1
ATOM 4649 C C . PHE A 1 304 ? 11.912 21.084 6.855 1.00 37.06 302 PHE A C 1
ATOM 4650 O O . PHE A 1 304 ? 12.551 22.135 6.986 1.00 38.68 302 PHE A O 1
ATOM 4667 N N . GLU A 1 305 ? 10.651 20.968 7.277 1.00 40.75 303 GLU A N 1
ATOM 4668 C CA . GLU A 1 305 ? 9.963 22.116 7.858 1.00 43.71 303 GLU A CA 1
ATOM 4669 C C . GLU A 1 305 ? 10.551 22.503 9.210 1.00 39.60 303 GLU A C 1
ATOM 4670 O O . GLU A 1 305 ? 10.594 23.692 9.546 1.00 37.42 303 GLU A O 1
ATOM 4682 N N . ALA A 1 306 ? 11.001 21.527 10.000 1.00 36.99 304 ALA A N 1
ATOM 4683 C CA . ALA A 1 306 ? 11.636 21.850 11.274 1.00 35.86 304 ALA A CA 1
ATOM 4684 C C . ALA A 1 306 ? 12.977 22.536 11.056 1.00 32.84 304 ALA A C 1
ATOM 4685 O O . ALA A 1 306 ? 13.310 23.502 11.754 1.00 34.14 304 ALA A O 1
ATOM 4692 N N . GLN A 1 307 ? 13.762 22.050 10.090 1.00 31.06 305 GLN A N 1
ATOM 4693 C CA . GLN A 1 307 ? 15.056 22.665 9.814 1.00 32.35 305 GLN A CA 1
ATOM 4694 C C . GLN A 1 307 ? 14.880 24.048 9.201 1.00 33.68 305 GLN A C 1
ATOM 4695 O O . GLN A 1 307 ? 15.623 24.980 9.528 1.00 33.37 305 GLN A O 1
ATOM 4709 N N . LYS A 1 308 ? 13.898 24.199 8.312 1.00 35.17 306 LYS A N 1
ATOM 4710 C CA . LYS A 1 308 ? 13.557 25.513 7.781 1.00 37.40 306 LYS A CA 1
ATOM 4711 C C . LYS A 1 308 ? 13.252 26.492 8.909 1.00 35.96 306 LYS A C 1
ATOM 4712 O O . LYS A 1 308 ? 13.811 27.593 8.959 1.00 35.92 306 LYS A O 1
ATOM 4731 N N . SER A 1 309 ? 12.380 26.098 9.841 1.00 36.88 307 SER A N 1
ATOM 4732 C CA . SER A 1 309 ? 12.023 26.988 10.942 1.00 41.38 307 SER A CA 1
ATOM 4733 C C . SER A 1 309 ? 13.245 27.354 11.776 1.00 36.65 307 SER A C 1
ATOM 4734 O O . SER A 1 309 ? 13.400 28.509 12.191 1.00 38.83 307 SER A O 1
ATOM 4742 N N . TYR A 1 310 ? 14.119 26.379 12.040 1.00 32.97 308 TYR A N 1
ATOM 4743 C CA . TYR A 1 310 ? 15.336 26.654 12.796 1.00 34.08 308 TYR A CA 1
ATOM 4744 C C . TYR A 1 310 ? 16.187 27.707 12.098 1.00 31.67 308 TYR A C 1
ATOM 4745 O O . TYR A 1 310 ? 16.587 28.704 12.708 1.00 31.12 308 TYR A O 1
ATOM 4763 N N . LEU A 1 311 ? 16.479 27.500 10.811 1.00 30.73 309 LEU A N 1
ATOM 4764 C CA . LEU A 1 311 ? 17.285 28.461 10.067 1.00 29.99 309 LEU A CA 1
ATOM 4765 C C . LEU A 1 311 ? 16.682 29.858 10.137 1.00 32.54 309 LEU A C 1
ATOM 4766 O O . LEU A 1 311 ? 17.401 30.843 10.342 1.00 33.83 309 LEU A O 1
ATOM 4782 N N . LYS A 1 312 ? 15.360 29.964 9.979 1.00 35.34 310 LYS A N 1
ATOM 4783 C CA . LYS A 1 312 ? 14.711 31.269 10.049 1.00 39.36 310 LYS A CA 1
ATOM 4784 C C . LYS A 1 312 ? 14.882 31.895 11.427 1.00 40.54 310 LYS A C 1
ATOM 4785 O O . LYS A 1 312 ? 15.093 33.109 11.544 1.00 41.09 310 LYS A O 1
ATOM 4804 N N . SER A 1 313 ? 14.785 31.086 12.485 1.00 41.03 311 SER A N 1
ATOM 4805 C CA . SER A 1 313 ? 15.008 31.606 13.828 1.00 43.36 311 SER A CA 1
ATOM 4806 C C . SER A 1 313 ? 16.421 32.145 13.997 1.00 43.92 311 SER A C 1
ATOM 4807 O O . SER A 1 313 ? 16.648 33.013 14.848 1.00 45.95 311 SER A O 1
ATOM 4815 N N . LYS A 1 314 ? 17.375 31.657 13.209 1.00 51.22 312 LYS A N 1
ATOM 4816 C CA . LYS A 1 314 ? 18.756 32.109 13.301 1.00 52.21 312 LYS A CA 1
ATOM 4817 C C . LYS A 1 314 ? 19.066 33.255 12.346 1.00 53.25 312 LYS A C 1
ATOM 4818 O O . LYS A 1 314 ? 20.235 33.628 12.202 1.00 54.00 312 LYS A O 1
ATOM 4837 N N . GLY A 1 315 ? 18.053 33.821 11.697 1.00 53.54 313 GLY A N 1
ATOM 4838 C CA . GLY A 1 315 ? 18.267 34.912 10.772 1.00 54.79 313 GLY A CA 1
ATOM 4839 C C . GLY A 1 315 ? 18.765 34.509 9.405 1.00 52.77 313 GLY A C 1
ATOM 4840 O O . GLY A 1 315 ? 19.172 35.383 8.630 1.00 54.04 313 GLY A O 1
ATOM 4844 N N . VAL A 1 316 ? 18.752 33.222 9.082 1.00 49.91 314 VAL A N 1
ATOM 4845 C CA . VAL A 1 316 ? 19.188 32.769 7.767 1.00 48.11 314 VAL A CA 1
ATOM 4846 C C . VAL A 1 316 ? 18.095 33.083 6.753 1.00 48.17 314 VAL A C 1
ATOM 4847 O O . VAL A 1 316 ? 16.927 32.725 6.945 1.00 47.55 314 VAL A O 1
ATOM 4860 N N . ASP A 1 317 ? 18.472 33.772 5.681 1.00 49.04 315 ASP A N 1
ATOM 4861 C CA . ASP A 1 317 ? 17.555 34.100 4.598 1.00 49.39 315 ASP A CA 1
ATOM 4862 C C . ASP A 1 317 ? 17.501 32.927 3.627 1.00 47.88 315 ASP A C 1
ATOM 4863 O O . ASP A 1 317 ? 18.528 32.530 3.065 1.00 46.01 315 ASP A O 1
ATOM 4872 N N . LEU A 1 318 ? 16.303 32.382 3.426 1.00 45.90 316 LEU A N 1
ATOM 4873 C CA . LEU A 1 318 ? 16.107 31.202 2.597 1.00 44.90 316 LEU A CA 1
ATOM 4874 C C . LEU A 1 318 ? 15.661 31.533 1.178 1.00 45.79 316 LEU A C 1
ATOM 4875 O O . LEU A 1 318 ? 15.239 30.629 0.448 1.00 45.87 316 LEU A O 1
ATOM 4891 N N . SER A 1 319 ? 15.765 32.797 0.760 1.00 50.28 317 SER A N 1
ATOM 4892 C CA . SER A 1 319 ? 15.200 33.209 -0.520 1.00 52.32 317 SER A CA 1
ATOM 4893 C C . SER A 1 319 ? 16.072 32.815 -1.706 1.00 52.48 317 SER A C 1
ATOM 4894 O O . SER A 1 319 ? 15.555 32.658 -2.820 1.00 55.28 317 SER A O 1
ATOM 4902 N N . TYR A 1 320 ? 17.382 32.675 -1.495 1.00 52.93 318 TYR A N 1
ATOM 4903 C CA . TYR A 1 320 ? 18.295 32.228 -2.537 1.00 51.29 318 TYR A CA 1
ATOM 4904 C C . TYR A 1 320 ? 18.474 30.714 -2.560 1.00 44.13 318 TYR A C 1
ATOM 4905 O O . TYR A 1 320 ? 19.213 30.203 -3.411 1.00 43.71 318 TYR A O 1
ATOM 4940 N N . THR A 1 322 ? 18.030 26.575 -2.647 1.00 37.25 320 THR A N 1
ATOM 4941 C CA . THR A 1 322 ? 17.321 25.426 -3.176 1.00 35.36 320 THR A CA 1
ATOM 4942 C C . THR A 1 322 ? 16.872 24.525 -2.025 1.00 36.46 320 THR A C 1
ATOM 4943 O O . THR A 1 322 ? 17.321 24.658 -0.882 1.00 32.92 320 THR A O 1
ATOM 4954 N N . LEU A 1 323 ? 15.979 23.586 -2.339 1.00 35.18 321 LEU A N 1
ATOM 4955 C CA . LEU A 1 323 ? 15.563 22.614 -1.335 1.00 39.01 321 LEU A CA 1
ATOM 4956 C C . LEU A 1 323 ? 16.759 21.829 -0.811 1.00 34.70 321 LEU A C 1
ATOM 4957 O O . LEU A 1 323 ? 16.869 21.585 0.396 1.00 32.24 321 LEU A O 1
ATOM 4973 N N . GLN A 1 324 ? 17.679 21.443 -1.698 1.00 32.35 322 GLN A N 1
ATOM 4974 C CA . GLN A 1 324 ? 18.846 20.684 -1.263 1.00 31.47 322 GLN A CA 1
ATOM 4975 C C . GLN A 1 324 ? 19.736 21.517 -0.348 1.00 31.51 322 GLN A C 1
ATOM 4976 O O . GLN A 1 324 ? 20.232 21.011 0.664 1.00 28.05 322 GLN A O 1
ATOM 4990 N N . GLU A 1 325 ? 19.945 22.795 -0.680 1.00 29.70 323 GLU A N 1
ATOM 4991 C CA . GLU A 1 325 ? 20.769 23.650 0.169 1.00 30.73 323 GLU A CA 1
ATOM 4992 C C . GLU A 1 325 ? 20.175 23.781 1.566 1.00 30.71 323 GLU A C 1
ATOM 4993 O O . GLU A 1 325 ? 20.909 23.896 2.556 1.00 30.91 323 GLU A O 1
ATOM 5005 N N . ILE A 1 326 ? 18.845 23.806 1.662 1.00 30.81 324 ILE A N 1
ATOM 5006 C CA . ILE A 1 326 ? 18.200 23.906 2.966 1.00 31.06 324 ILE A CA 1
ATOM 5007 C C . ILE A 1 326 ? 18.445 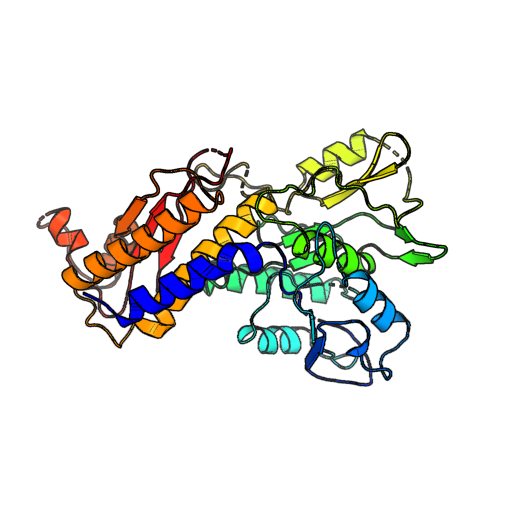22.637 3.771 1.00 29.31 324 ILE A C 1
ATOM 5008 O O . ILE A 1 326 ? 18.759 22.696 4.967 1.00 29.70 324 ILE A O 1
ATOM 5024 N N . LYS A 1 327 ? 18.346 21.473 3.121 1.00 28.51 325 LYS A N 1
ATOM 5025 C CA . LYS A 1 327 ? 18.604 20.214 3.810 1.00 31.63 325 LYS A CA 1
ATOM 5026 C C . LYS A 1 327 ? 20.057 20.096 4.254 1.00 31.63 325 LYS A C 1
ATOM 5027 O O . LYS A 1 327 ? 20.338 19.496 5.298 1.00 31.06 325 LYS A O 1
ATOM 5046 N N . GLU A 1 328 ? 20.992 20.647 3.480 1.00 29.08 326 GLU A N 1
ATOM 5047 C CA . GLU A 1 328 ? 22.414 20.531 3.779 1.00 29.71 326 GLU A CA 1
ATOM 5048 C C . GLU A 1 328 ? 22.928 21.613 4.719 1.00 30.82 326 GLU A C 1
ATOM 5049 O O . GLU A 1 328 ? 24.075 21.522 5.172 1.00 30.73 326 GLU A O 1
ATOM 5061 N N . ALA A 1 329 ? 22.122 22.628 5.021 1.00 31.37 327 ALA A N 1
ATOM 5062 C CA . ALA A 1 329 ? 22.613 23.762 5.792 1.00 31.88 327 ALA A CA 1
ATOM 5063 C C . ALA A 1 329 ? 23.094 23.316 7.169 1.00 32.00 327 ALA A C 1
ATOM 5064 O O . ALA A 1 329 ? 22.592 22.348 7.746 1.00 30.88 327 ALA A O 1
ATOM 5071 N N . ASN A 1 330 ? 24.094 24.028 7.685 1.00 33.71 328 ASN A N 1
ATOM 5072 C CA . ASN A 1 330 ? 24.613 23.740 9.015 1.00 39.44 328 ASN A CA 1
ATOM 5073 C C . ASN A 1 330 ? 23.583 24.118 10.071 1.00 38.65 328 ASN A C 1
ATOM 5074 O O . ASN A 1 330 ? 22.979 25.193 10.008 1.00 37.17 328 ASN A O 1
ATOM 5085 N N . THR A 1 331 ? 23.384 23.231 11.044 1.00 25.48 329 THR A N 1
ATOM 5086 C CA . THR A 1 331 ? 22.439 23.457 12.131 1.00 27.37 329 THR A CA 1
ATOM 5087 C C . THR A 1 331 ? 23.121 23.342 13.492 1.00 27.92 329 THR A C 1
ATOM 5088 O O . THR A 1 331 ? 22.493 22.952 14.479 1.00 28.71 329 THR A O 1
ATOM 5099 N N . GLY A 1 332 ? 24.404 23.684 13.559 1.00 28.70 330 GLY A N 1
ATOM 5100 C CA . GLY A 1 332 ? 25.125 23.586 14.818 1.00 29.36 330 GLY A CA 1
ATOM 5101 C C . GLY A 1 332 ? 25.072 22.174 15.360 1.00 29.00 330 GLY A C 1
ATOM 5102 O O . GLY A 1 332 ? 25.392 21.206 14.663 1.00 27.35 330 GLY A O 1
ATOM 5106 N N . SER A 1 333 ? 24.661 22.047 16.621 1.00 27.70 331 SER A N 1
ATOM 5107 C CA . SER A 1 333 ? 24.505 20.751 17.265 1.00 30.61 331 SER A CA 1
ATOM 5108 C C . SER A 1 333 ? 23.070 20.244 17.222 1.00 31.11 331 SER A C 1
ATOM 5109 O O . SER A 1 333 ? 22.738 19.287 17.932 1.00 32.30 331 SER A O 1
ATOM 5117 N N . LYS A 1 334 ? 22.214 20.861 16.414 1.00 27.13 332 LYS A N 1
ATOM 5118 C CA . LYS A 1 334 ? 20.813 20.471 16.335 1.00 23.82 332 LYS A CA 1
ATOM 5119 C C . LYS A 1 334 ? 20.627 19.412 15.256 1.00 21.43 332 LYS A C 1
ATOM 5120 O O . LYS A 1 334 ? 21.264 19.461 14.199 1.00 21.70 332 LYS A O 1
ATOM 5139 N N . VAL A 1 335 ? 19.759 18.444 15.538 1.00 24.34 333 VAL A N 1
ATOM 5140 C CA . VAL A 1 335 ? 19.421 17.381 14.598 1.00 26.12 333 VAL A CA 1
ATOM 5141 C C . VAL A 1 335 ? 17.909 17.372 14.443 1.00 25.56 333 VAL A C 1
ATOM 5142 O O . VAL A 1 335 ? 17.181 17.266 15.437 1.00 25.01 333 VAL A O 1
ATOM 5155 N N . PHE A 1 336 ? 17.436 17.506 13.205 1.00 23.14 334 PHE A N 1
ATOM 5156 C CA . PHE A 1 336 ? 16.007 17.507 12.905 1.00 22.75 334 PHE A CA 1
ATOM 5157 C C . PHE A 1 336 ? 15.732 16.371 11.931 1.00 20.28 334 PHE A C 1
ATOM 5158 O O . PHE A 1 336 ? 16.137 16.435 10.766 1.00 27.27 334 PHE A O 1
ATOM 5175 N N . LEU A 1 337 ? 15.047 15.338 12.401 1.00 24.28 335 LEU A N 1
ATOM 5176 C CA . LEU A 1 337 ? 14.755 14.169 11.588 1.00 25.22 335 LEU A CA 1
ATOM 5177 C C . LEU A 1 337 ? 13.260 13.893 11.611 1.00 27.56 335 LEU A C 1
ATOM 5178 O O . LEU A 1 337 ? 12.552 14.279 12.542 1.00 29.11 335 LEU A O 1
ATOM 5194 N N . LYS A 1 338 ? 12.792 13.236 10.557 1.00 27.10 336 LYS A N 1
ATOM 5195 C CA . LYS A 1 338 ? 11.392 12.868 10.399 1.00 30.86 336 LYS A CA 1
ATOM 5196 C C . LYS A 1 338 ? 11.350 11.414 9.961 1.00 30.90 336 LYS A C 1
ATOM 5197 O O . LYS A 1 338 ? 11.963 11.050 8.952 1.00 27.77 336 LYS A O 1
ATOM 5216 N N . ALA A 1 339 ? 10.639 10.585 10.718 1.00 33.88 337 ALA A N 1
ATOM 5217 C CA . ALA A 1 339 ? 10.523 9.165 10.419 1.00 31.48 337 ALA A CA 1
ATOM 5218 C C . ALA A 1 339 ? 9.070 8.851 10.102 1.00 34.96 337 ALA A C 1
ATOM 5219 O O . ALA A 1 339 ? 8.165 9.289 10.819 1.00 39.09 337 ALA A O 1
ATOM 5226 N N . LYS A 1 340 ? 8.855 8.120 9.015 1.00 33.27 338 LYS A N 1
ATOM 5227 C CA . LYS A 1 340 ? 7.535 7.652 8.615 1.00 32.08 338 LYS A CA 1
ATOM 5228 C C . LYS A 1 340 ? 7.482 6.148 8.831 1.00 32.12 338 LYS A C 1
ATOM 5229 O O . LYS A 1 340 ? 8.222 5.39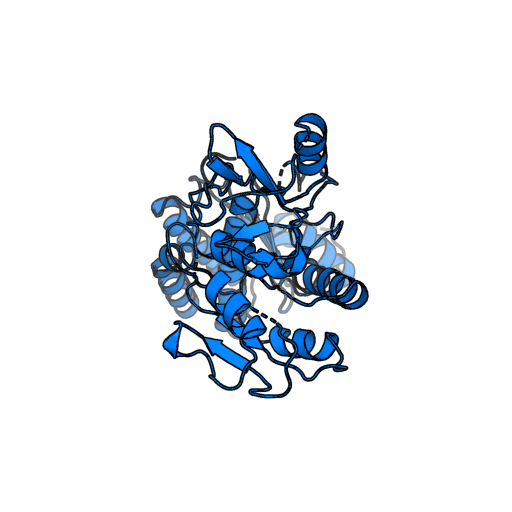9 8.186 1.00 34.15 338 LYS A O 1
ATOM 5233 N N . ILE A 1 341 ? 6.635 5.715 9.754 1.00 33.12 339 ILE A N 1
ATOM 5234 C CA A ILE A 1 341 ? 6.510 4.308 10.109 0.48 31.98 339 ILE A CA 1
ATOM 5235 C CA B ILE A 1 341 ? 6.511 4.306 10.098 0.52 31.97 339 ILE A CA 1
ATOM 5236 C C . ILE A 1 341 ? 5.047 3.920 10.016 1.00 34.88 339 ILE A C 1
ATOM 5237 O O . ILE A 1 341 ? 4.149 4.759 10.159 1.00 36.84 339 ILE A O 1
ATOM 5267 N N . LYS A 1 342 ? 4.800 2.642 9.753 1.00 34.13 340 LYS A N 1
ATOM 5268 C CA . LYS A 1 342 ? 3.450 2.109 9.818 1.00 40.51 340 LYS A CA 1
ATOM 5269 C C . LYS A 1 342 ? 3.488 0.935 10.780 1.00 36.51 340 LYS A C 1
ATOM 5270 O O . LYS A 1 342 ? 4.194 -0.050 10.536 1.00 36.47 340 LYS A O 1
ATOM 5289 N N . VAL A 1 343 ? 2.780 1.065 11.899 1.00 42.59 341 VAL A N 1
ATOM 5290 C CA . VAL A 1 343 ? 2.729 -0.014 12.870 1.00 42.66 341 VAL A CA 1
ATOM 5291 C C . VAL A 1 343 ? 1.891 -1.146 12.293 1.00 44.39 341 VAL A C 1
ATOM 5292 O O . VAL A 1 343 ? 0.957 -0.925 11.510 1.00 44.30 341 VAL A O 1
ATOM 5305 N N . LEU A 1 344 ? 2.248 -2.373 12.658 1.00 46.91 342 LEU A N 1
ATOM 5306 C CA . LEU A 1 344 ? 1.654 -3.547 12.038 1.00 54.29 342 LEU A CA 1
ATOM 5307 C C . LEU A 1 344 ? 0.135 -3.468 12.070 1.00 57.36 342 LEU A C 1
ATOM 5308 O O . LEU A 1 344 ? -0.468 -3.175 13.107 1.00 56.91 342 LEU A O 1
ATOM 5324 N N . ASP A 1 345 ? -0.473 -3.702 10.909 1.00 61.37 343 ASP A N 1
ATOM 5325 C CA . ASP A 1 345 ? -1.913 -3.790 10.698 1.00 65.93 343 ASP A CA 1
ATOM 5326 C C . ASP A 1 345 ? -2.637 -2.459 10.855 1.00 70.65 343 ASP A C 1
ATOM 5327 O O . ASP A 1 345 ? -3.872 -2.433 10.776 1.00 74.24 343 ASP A O 1
ATOM 5336 N N . ALA A 1 346 ? -1.926 -1.357 11.064 1.00 68.91 344 ALA A N 1
ATOM 5337 C CA . ALA A 1 346 ? -2.578 -0.063 11.173 1.00 69.00 344 ALA A CA 1
ATOM 5338 C C . ALA A 1 346 ? -3.017 0.429 9.797 1.00 75.47 344 ALA A C 1
ATOM 5339 O O . ALA A 1 346 ? -2.560 -0.054 8.756 1.00 72.14 344 ALA A O 1
ATOM 5363 N N . GLU A 1 348 ? -3.035 3.773 8.693 1.00 78.56 346 GLU A N 1
ATOM 5364 C CA . GLU A 1 348 ? -2.389 4.977 8.195 1.00 67.86 346 GLU A CA 1
ATOM 5365 C C . GLU A 1 348 ? -0.932 5.015 8.629 1.00 58.75 346 GLU A C 1
ATOM 5366 O O . GLU A 1 348 ? -0.554 4.440 9.653 1.00 50.61 346 GLU A O 1
ATOM 5378 N N . ASP A 1 349 ? -0.116 5.698 7.828 1.00 59.10 347 ASP A N 1
ATOM 5379 C CA . ASP A 1 349 ? 1.258 5.982 8.210 1.00 58.41 347 ASP A CA 1
ATOM 5380 C C . ASP A 1 349 ? 1.281 7.014 9.332 1.00 61.22 347 ASP A C 1
ATOM 5381 O O . ASP A 1 349 ? 0.375 7.842 9.466 1.00 62.57 347 ASP A O 1
ATOM 5390 N N . ILE A 1 350 ? 2.332 6.958 10.144 1.00 62.06 348 ILE A N 1
ATOM 5391 C CA . ILE A 1 350 ? 2.514 7.876 11.261 1.00 49.52 348 ILE A CA 1
ATOM 5392 C C . ILE A 1 350 ? 3.852 8.580 11.089 1.00 45.51 348 ILE A C 1
ATOM 5393 O O . ILE A 1 350 ? 4.887 7.925 10.922 1.00 41.53 348 ILE A O 1
ATOM 5409 N N . ASP A 1 351 ? 3.826 9.911 11.126 1.00 48.69 349 ASP A N 1
ATOM 5410 C CA . ASP A 1 351 ? 5.034 10.719 11.029 1.00 51.39 349 ASP A CA 1
ATOM 5411 C C . ASP A 1 351 ? 5.588 10.975 12.425 1.00 50.37 349 ASP A C 1
ATOM 5412 O O . ASP A 1 351 ? 4.875 11.474 13.302 1.00 54.75 349 ASP A O 1
ATOM 5421 N N . LEU A 1 352 ? 6.856 10.636 12.622 1.00 44.64 350 LEU A N 1
ATOM 5422 C CA . LEU A 1 352 ? 7.517 10.724 13.920 1.00 43.47 350 LEU A CA 1
ATOM 5423 C C . LEU A 1 352 ? 8.613 11.777 13.819 1.00 40.83 350 LEU A C 1
ATOM 5424 O O . LEU A 1 352 ? 9.593 11.593 13.088 1.00 38.79 350 LEU A O 1
ATOM 5440 N N . SER A 1 353 ? 8.440 12.881 14.543 1.00 40.95 351 SER A N 1
ATOM 5441 C CA . SER A 1 353 ? 9.417 13.961 14.556 1.00 40.51 351 SER A CA 1
ATOM 5442 C C . SER A 1 353 ? 10.457 13.700 15.636 1.00 39.31 351 SER A C 1
ATOM 5443 O O . SER A 1 353 ? 10.112 13.474 16.802 1.00 40.55 351 SER A O 1
ATOM 5451 N N . ILE A 1 354 ? 11.727 13.740 15.246 1.00 34.62 352 ILE A N 1
ATOM 5452 C CA . ILE A 1 354 ? 12.846 13.522 16.154 1.00 32.68 352 ILE A CA 1
ATOM 5453 C C . ILE A 1 354 ? 13.708 14.771 16.121 1.00 32.32 352 ILE A C 1
ATOM 5454 O O . ILE A 1 354 ? 14.261 15.119 15.070 1.00 33.34 352 ILE A O 1
ATOM 5470 N N . GLU A 1 355 ? 13.795 15.459 17.256 1.00 34.66 353 GLU A N 1
ATOM 5471 C CA . GLU A 1 355 ? 14.577 16.680 17.356 1.00 34.41 353 GLU A CA 1
ATOM 5472 C C . GLU A 1 355 ? 15.461 16.613 18.589 1.00 32.90 353 GLU A C 1
ATOM 5473 O O . GLU A 1 355 ? 14.971 16.362 19.695 1.00 35.83 353 GLU A O 1
ATOM 5485 N N . ILE A 1 356 ? 16.757 16.825 18.393 1.00 30.03 354 ILE A N 1
ATOM 5486 C CA . ILE A 1 356 ? 17.687 17.014 19.497 1.00 37.28 354 ILE A CA 1
ATOM 5487 C C . ILE A 1 356 ? 18.234 18.436 19.351 1.00 38.10 354 ILE A C 1
ATOM 5488 O O . ILE A 1 356 ? 18.238 19.209 20.305 1.00 35.29 354 ILE A O 1
#

Foldseek 3Di:
DQVLLLVLLVVCLVCVQVCQQAFEEEEEEFDPPAAKQKDQDLVSDDPRGDPLVSVLQVLLQAAQHWHRIYIYHYDYPVDDLVVVLVVCVPPDGAEYAAPDDPVNVVVVLVSQCCCCVPVVQHHAYEAEQDLSQALRYAYAHFAQFAFPHGGGGSRSSSSNVNGHNSNHHLVDAQAFRFDQRTQDGDDDVVVVVVCVLQAYWYWDCDPRTIGTHGQFHNRNDADPQRHPSRHNSVSSLLNSLLVSLQCSCVVRNQPNPPPFLVVLVVSQVSSVVSVVSVCVVQFFPPDKHKAAPQVVLVVQCVVVVHDPPPDSVCSSRPDNDRKGWMWIWTGTPPGPIHIDIHID

Sequence (344 aa):
GLPSINISFKELATTVKERSSARGIIAVLKDAKALGLNEIHEKEDIPVDLSAENKEYINLALGNVNTPNKLLVYVIEGEADIQTALDFLETKEFNYLCPKAVEADKTAIKNWIIKLRDIDKVKVKAVLGKVVGNHEGIINFTTEDVLVGEKKYSVDEFTSRVAGLIAGTPLSQSVTYTKLSDVVDIPKTKVDAESKVNKGELILIKEAGAIRIARGVNSLTELTAEKGEFQKIKIVDTLDIIHSDIRKVIIDDYIGKVTNSYDNKCLLIVAIKSYLEELEKSALIESDSTVEIDFEAQKSYLKSKGVDLSYTLQEIKEANTGSKVFLKAKIIKVLDAEDIDLSIEI

InterPro domains:
  IPR020287 Tail sheath protein, C-terminal domain [PF17482] (232-354)
  IPR035089 Tail sheath protein, subtilisin-like domain [PF04984] (83-225)

Solvent-accessible surface area: 16125 Å² total

Radius of gyration: 21.55 Å; Cα contacts (8 Å, |Δi|>4): 653; chains: 1; bounding box: 57×49×60 Å